Protein AF-A0A1V5V036-F1 (afdb_monomer_lite)

Structure (mmCIF, N/CA/C/O backbone):
data_AF-A0A1V5V036-F1
#
_entry.id   AF-A0A1V5V036-F1
#
loop_
_atom_site.group_PDB
_atom_site.id
_atom_site.type_symbol
_atom_site.label_atom_id
_atom_site.label_alt_id
_atom_site.label_comp_id
_atom_site.label_asym_id
_atom_site.label_entity_id
_atom_site.label_seq_id
_atom_site.pdbx_PDB_ins_code
_atom_site.Cartn_x
_atom_site.Cartn_y
_atom_site.Cartn_z
_atom_site.occupancy
_atom_site.B_iso_or_equiv
_atom_site.auth_seq_id
_atom_site.auth_comp_id
_atom_site.auth_asym_id
_atom_site.auth_atom_id
_atom_site.pdbx_PDB_model_num
ATOM 1 N N . MET A 1 1 ? -25.621 -11.996 131.529 1.00 32.88 1 MET A N 1
ATOM 2 C CA . MET A 1 1 ? -27.077 -12.246 131.371 1.00 32.88 1 MET A CA 1
ATOM 3 C C . MET A 1 1 ? -27.721 -11.030 130.709 1.00 32.88 1 MET A C 1
ATOM 5 O O . MET A 1 1 ? -27.216 -9.948 130.944 1.00 32.88 1 MET A O 1
ATOM 9 N N . SER A 1 2 ? -28.791 -11.231 129.921 1.00 33.38 2 SER A N 1
ATOM 10 C CA . SER A 1 2 ? -29.783 -10.245 129.411 1.00 33.38 2 SER A CA 1
ATOM 11 C C . SER A 1 2 ? -29.292 -8.923 128.774 1.00 33.38 2 SER A C 1
ATOM 13 O O . SER A 1 2 ? -28.743 -8.066 129.445 1.00 33.38 2 SER A O 1
ATOM 15 N N . ARG A 1 3 ? -29.435 -8.778 127.442 1.00 31.42 3 ARG A N 1
ATOM 16 C CA . ARG A 1 3 ? -30.541 -8.089 126.702 1.00 31.42 3 ARG A CA 1
ATOM 17 C C . ARG A 1 3 ? -30.396 -6.549 126.692 1.00 31.42 3 ARG A C 1
ATOM 19 O O . ARG A 1 3 ? -30.437 -5.931 127.738 1.00 31.42 3 ARG A O 1
ATOM 26 N N . MET A 1 4 ? -30.084 -5.923 125.544 1.00 33.28 4 MET A N 1
ATOM 27 C CA . MET A 1 4 ? -31.019 -5.492 124.466 1.00 33.28 4 MET A CA 1
ATOM 28 C C . MET A 1 4 ? -32.055 -4.453 124.944 1.00 33.28 4 MET A C 1
ATOM 30 O O . MET A 1 4 ? -32.749 -4.731 125.910 1.00 33.28 4 MET A O 1
ATOM 34 N N . LYS A 1 5 ? -32.283 -3.297 124.293 1.00 37.09 5 LYS A N 1
ATOM 35 C CA . LYS A 1 5 ? -31.932 -2.780 122.942 1.00 37.09 5 LYS A CA 1
ATOM 36 C C . LYS A 1 5 ? -31.772 -1.245 122.999 1.00 37.09 5 LYS A C 1
ATOM 38 O O . LYS A 1 5 ? -32.428 -0.622 123.823 1.00 37.09 5 LYS A O 1
ATOM 43 N N . ASN A 1 6 ? -31.014 -0.652 122.069 1.00 31.88 6 ASN A N 1
ATOM 44 C CA . ASN A 1 6 ? -30.975 0.802 121.840 1.00 31.88 6 ASN A CA 1
ATOM 45 C C . ASN A 1 6 ? -31.505 1.177 120.444 1.00 31.88 6 ASN A C 1
ATOM 47 O O . ASN A 1 6 ? -31.443 0.379 119.510 1.00 31.88 6 ASN A O 1
ATOM 51 N N . VAL A 1 7 ? -32.017 2.403 120.336 1.00 39.25 7 VAL A N 1
ATOM 52 C CA . VAL A 1 7 ? -32.505 3.061 119.109 1.00 39.25 7 VAL A CA 1
ATOM 53 C C . VAL A 1 7 ? -31.329 3.643 118.318 1.00 39.25 7 VAL A C 1
ATOM 55 O O . VAL A 1 7 ? -30.458 4.233 118.945 1.00 39.25 7 VAL A O 1
ATOM 58 N N . PHE A 1 8 ? -31.333 3.567 116.978 1.00 32.25 8 PHE A N 1
ATOM 59 C CA . PHE A 1 8 ? -30.707 4.579 116.103 1.00 32.25 8 PHE A CA 1
ATOM 60 C C . PHE A 1 8 ? -31.246 4.527 114.655 1.00 32.25 8 PHE A C 1
ATOM 62 O O . PHE A 1 8 ? -31.858 3.546 114.242 1.00 32.25 8 PHE A O 1
ATOM 69 N N . PHE A 1 9 ? -31.046 5.625 113.920 1.00 37.94 9 PHE A N 1
ATOM 70 C CA . PHE A 1 9 ? -31.646 5.976 112.622 1.00 37.94 9 PHE A CA 1
ATOM 71 C C . PHE A 1 9 ? -30.833 5.492 111.394 1.00 37.94 9 PHE A C 1
ATOM 73 O O . PHE A 1 9 ? -29.634 5.753 111.337 1.00 37.94 9 PHE A O 1
ATOM 80 N N . THR A 1 10 ? -31.513 4.904 110.393 1.00 33.66 10 THR A N 1
ATOM 81 C CA . THR A 1 10 ? -31.145 4.684 108.959 1.00 33.66 10 THR A CA 1
ATOM 82 C C . THR A 1 10 ? -32.427 4.288 108.175 1.00 33.66 10 THR A C 1
ATOM 84 O O . THR A 1 10 ? -33.433 3.982 108.808 1.00 33.66 10 THR A O 1
ATOM 87 N N . GLY A 1 11 ? -32.526 4.270 106.833 1.00 31.44 11 GLY A N 1
ATOM 88 C CA . GLY A 1 11 ? -31.639 4.727 105.746 1.00 31.44 11 GLY A CA 1
ATOM 89 C C . GLY A 1 11 ? -32.167 4.328 104.337 1.00 31.44 11 GLY A C 1
ATOM 90 O O . GLY A 1 11 ? -32.990 3.430 104.229 1.00 31.44 11 GLY A O 1
ATOM 91 N N . CYS A 1 12 ? -31.696 5.009 103.279 1.00 30.50 12 CYS A N 1
ATOM 92 C CA . CYS A 1 12 ? -31.738 4.669 101.832 1.00 30.50 12 CYS A CA 1
ATOM 93 C C . CYS A 1 12 ? -32.965 3.980 101.157 1.00 30.50 12 CYS A C 1
ATOM 95 O O . CYS A 1 12 ? -33.118 2.767 101.173 1.00 30.50 12 CYS A O 1
ATOM 97 N N . THR A 1 13 ? -33.697 4.788 100.373 1.00 38.06 13 THR A N 1
ATOM 98 C CA . THR A 1 13 ? -33.988 4.661 98.913 1.00 38.06 13 THR A CA 1
ATOM 99 C C . THR A 1 13 ? -34.414 3.348 98.207 1.00 38.06 13 THR A C 1
ATOM 101 O O . THR A 1 13 ? -33.680 2.367 98.195 1.00 38.06 13 THR A O 1
ATOM 104 N N . ALA A 1 14 ? -35.404 3.547 97.312 1.00 34.03 14 ALA A N 1
ATOM 105 C CA . ALA A 1 14 ? -35.610 2.949 95.970 1.00 34.03 14 ALA A CA 1
ATOM 106 C C . ALA A 1 14 ? -36.439 1.651 95.822 1.00 34.03 14 ALA A C 1
ATOM 108 O O . ALA A 1 14 ? -36.253 0.690 96.553 1.00 34.03 14 ALA A O 1
ATOM 109 N N . GLY A 1 15 ? -37.307 1.612 94.791 1.00 38.22 15 GLY A N 1
ATOM 110 C CA . GLY A 1 15 ? -37.913 0.360 94.303 1.00 38.22 15 GLY A CA 1
ATOM 111 C C . GLY A 1 15 ? -39.234 0.460 93.510 1.00 38.22 15 GLY A C 1
ATOM 112 O O . GLY A 1 15 ? -40.294 0.716 94.066 1.00 38.22 15 GLY A O 1
ATOM 113 N N . GLU A 1 16 ? -39.165 0.182 92.204 1.00 41.06 16 GLU A N 1
ATOM 114 C CA . GLU A 1 16 ? -40.091 -0.703 91.451 1.00 41.06 16 GLU A CA 1
ATOM 115 C C . GLU A 1 16 ? -41.566 -0.322 91.161 1.00 41.06 16 GLU A C 1
ATOM 117 O O . GLU A 1 16 ? -42.093 -0.767 90.144 1.00 41.06 16 GLU A O 1
ATOM 122 N N . GLY A 1 17 ? -42.233 0.567 91.902 1.00 40.88 17 GLY A N 1
ATOM 123 C CA . GLY A 1 17 ? -43.689 0.779 91.728 1.00 40.88 17 GLY A CA 1
ATOM 124 C C . GLY A 1 17 ? -44.190 1.513 90.461 1.00 40.88 17 GLY A C 1
ATOM 125 O O . GLY A 1 17 ? -45.394 1.540 90.220 1.00 40.88 17 GLY A O 1
ATOM 126 N N . ARG A 1 18 ? -43.327 2.177 89.669 1.00 43.06 18 ARG A N 1
ATOM 127 C CA . ARG A 1 18 ? -43.764 3.160 88.635 1.00 43.06 18 ARG A CA 1
ATOM 128 C C . ARG A 1 18 ? -43.140 3.033 87.235 1.00 43.06 18 ARG A C 1
ATOM 130 O O . ARG A 1 18 ? -43.391 3.888 86.392 1.00 43.06 18 ARG A O 1
ATOM 137 N N . ARG A 1 19 ? -42.345 1.994 86.948 1.00 44.44 19 ARG A N 1
ATOM 138 C CA . ARG A 1 19 ? -41.638 1.863 85.648 1.00 44.44 19 ARG A CA 1
ATOM 139 C C . ARG A 1 19 ? -42.351 1.016 84.583 1.00 44.44 19 ARG A C 1
ATOM 141 O O . ARG A 1 19 ? -42.008 1.136 83.414 1.00 44.44 19 ARG A O 1
ATOM 148 N N . LEU A 1 20 ? -43.359 0.219 84.948 1.00 46.84 20 LEU A N 1
ATOM 149 C CA . LEU A 1 20 ? -44.034 -0.698 84.012 1.00 46.84 20 LEU A CA 1
ATOM 150 C C . LEU A 1 20 ? -45.101 -0.027 83.123 1.00 46.84 20 LEU A C 1
ATOM 152 O O . LEU A 1 20 ? -45.237 -0.394 81.960 1.00 46.84 20 LEU A O 1
ATOM 156 N N . ALA A 1 21 ? -45.813 0.992 83.615 1.00 45.03 21 ALA A N 1
ATOM 157 C CA . ALA A 1 21 ? -46.885 1.647 82.850 1.00 45.03 21 ALA A CA 1
ATOM 158 C C . ALA A 1 21 ? -46.374 2.556 81.710 1.00 45.03 21 ALA A C 1
ATOM 160 O O . ALA A 1 21 ? -47.018 2.670 80.670 1.00 45.03 21 ALA A O 1
ATOM 161 N N . ALA A 1 22 ? -45.201 3.178 81.875 1.00 45.69 22 ALA A N 1
ATOM 162 C CA . ALA A 1 22 ? -44.617 4.067 80.864 1.00 45.69 22 ALA A CA 1
ATOM 163 C C . ALA A 1 22 ? -43.995 3.312 79.671 1.00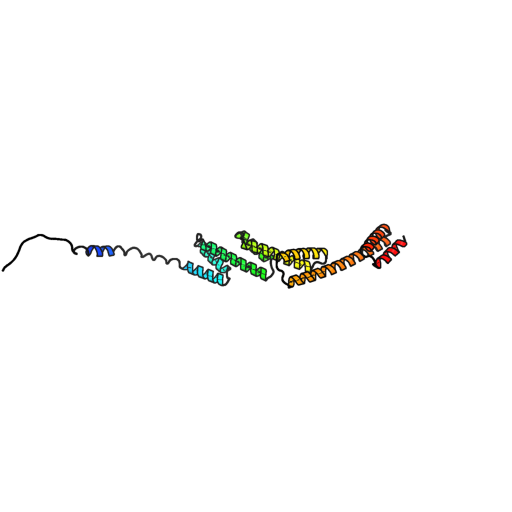 45.69 22 ALA A C 1
ATOM 165 O O . ALA A 1 22 ? -43.867 3.873 78.586 1.00 45.69 22 ALA A O 1
ATOM 166 N N . LEU A 1 23 ? -43.625 2.040 79.859 1.00 46.66 23 LEU A N 1
ATOM 167 C CA . LEU A 1 23 ? -42.940 1.228 78.846 1.00 46.66 23 LEU A CA 1
ATOM 168 C C . LEU A 1 23 ? -43.910 0.580 77.840 1.00 46.66 23 LEU A C 1
ATOM 170 O O . LEU A 1 23 ? -43.524 0.316 76.706 1.00 46.66 23 LEU A O 1
ATOM 174 N N . LEU A 1 24 ? -45.179 0.386 78.218 1.00 45.16 24 LEU A N 1
ATOM 175 C CA . LEU A 1 24 ? -46.223 -0.171 77.344 1.00 45.16 24 LEU A CA 1
ATOM 176 C C . LEU A 1 24 ? -46.866 0.867 76.407 1.00 45.16 24 LEU A C 1
ATOM 178 O O . LEU A 1 24 ? -47.234 0.530 75.284 1.00 45.16 24 LEU A O 1
ATOM 182 N N . LEU A 1 25 ? -46.961 2.134 76.823 1.00 46.28 25 LEU A N 1
ATOM 183 C CA . LEU A 1 25 ? -47.543 3.211 76.004 1.00 46.28 25 LEU A CA 1
ATOM 184 C C . LEU A 1 25 ? -46.587 3.762 74.930 1.00 46.28 25 LEU A C 1
ATOM 186 O O . LEU A 1 25 ? -47.044 4.290 73.919 1.00 46.28 25 LEU A O 1
ATOM 190 N N . LEU A 1 26 ? -45.273 3.588 75.102 1.00 44.97 26 LEU A N 1
ATOM 191 C CA . LEU A 1 26 ? -44.259 3.994 74.118 1.00 44.97 26 LEU A CA 1
ATOM 192 C C . LEU A 1 26 ? -44.111 3.016 72.936 1.00 44.97 26 LEU A C 1
ATOM 194 O O . LEU A 1 26 ? -43.553 3.392 71.909 1.00 44.97 26 LEU A O 1
ATOM 198 N N . PHE A 1 27 ? -44.651 1.795 73.033 1.00 46.16 27 PHE A N 1
ATOM 199 C CA . PHE A 1 27 ? -44.593 0.807 71.946 1.00 46.16 27 PHE A CA 1
ATOM 200 C C . PHE A 1 27 ? -45.646 1.016 70.844 1.00 46.16 27 PHE A C 1
ATOM 202 O O . PHE A 1 27 ? -45.441 0.571 69.717 1.00 46.16 27 PHE A O 1
ATOM 209 N N . PHE A 1 28 ? -46.749 1.720 71.123 1.00 44.47 28 PHE A N 1
ATOM 210 C CA . PHE A 1 28 ? -47.839 1.898 70.152 1.00 44.47 28 PHE A CA 1
ATOM 211 C C . PHE A 1 28 ? -47.621 3.027 69.130 1.00 44.47 28 PHE A C 1
ATOM 213 O O . PHE A 1 28 ? -48.334 3.081 68.130 1.00 44.47 28 PHE A O 1
ATOM 220 N N . PHE A 1 29 ? -46.622 3.897 69.322 1.00 43.00 29 PHE A N 1
ATOM 221 C CA . PHE A 1 29 ? -46.350 5.031 68.422 1.00 43.00 29 PHE A CA 1
ATOM 222 C C . PHE A 1 29 ? -45.262 4.785 67.358 1.00 43.00 29 PHE A C 1
ATOM 224 O O . PHE A 1 29 ? -44.959 5.687 66.582 1.00 43.00 29 PHE A O 1
ATOM 231 N N . LEU A 1 30 ? -44.713 3.567 67.264 1.00 44.06 30 LEU A N 1
ATOM 232 C CA . LEU A 1 30 ? -43.726 3.185 66.235 1.00 44.06 30 LEU A CA 1
ATOM 233 C C . LEU A 1 30 ? -44.296 2.288 65.117 1.00 44.06 30 LEU A C 1
ATOM 235 O O . LEU A 1 30 ? -43.553 1.864 64.237 1.00 44.06 30 LEU A O 1
ATOM 239 N N . VAL A 1 31 ? -45.609 2.020 65.110 1.00 49.59 31 VAL A N 1
ATOM 240 C CA . VAL A 1 31 ? -46.262 1.067 64.179 1.00 49.59 31 VAL A CA 1
ATOM 241 C C . VAL A 1 31 ? -47.131 1.771 63.116 1.00 49.59 31 VAL A C 1
ATOM 243 O O . VAL A 1 31 ? -47.975 1.152 62.483 1.00 49.59 31 VAL A O 1
ATOM 246 N N . SER A 1 32 ? -46.935 3.073 62.868 1.00 44.19 32 SER A N 1
ATOM 247 C CA . SER A 1 32 ? -47.725 3.807 61.860 1.00 44.19 32 SER A CA 1
ATOM 248 C C . SER A 1 32 ? -46.894 4.761 60.997 1.00 44.19 32 SER A C 1
ATOM 250 O O . SER A 1 32 ? -47.146 5.962 60.955 1.00 44.19 32 SER A O 1
ATOM 252 N N . CYS A 1 33 ? -45.875 4.224 60.309 1.00 55.00 33 CYS A N 1
ATOM 253 C CA . CYS A 1 33 ? -45.236 4.911 59.177 1.00 55.00 33 CYS A CA 1
ATOM 254 C C . CYS A 1 33 ? -44.381 3.985 58.275 1.00 55.00 33 CYS A C 1
ATOM 256 O O . CYS A 1 33 ? -43.185 4.214 58.132 1.00 55.00 33 CYS A O 1
ATOM 258 N N . SER A 1 34 ? -44.952 2.935 57.654 1.00 46.19 34 SER A N 1
ATOM 259 C CA . SER A 1 34 ? -44.282 2.245 56.519 1.00 46.1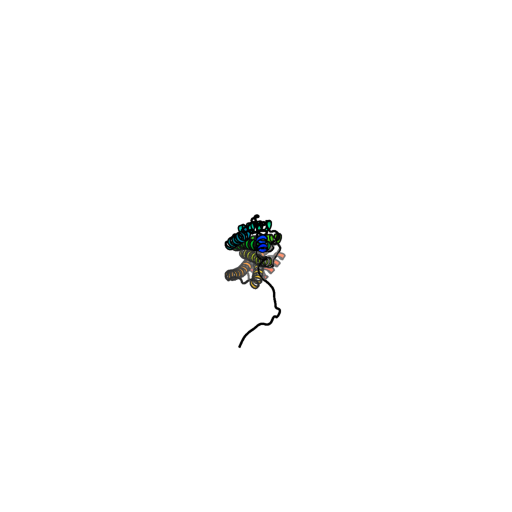9 34 SER A CA 1
ATOM 260 C C . SER A 1 34 ? -45.187 1.354 55.637 1.00 46.19 34 SER A C 1
ATOM 262 O O . SER A 1 34 ? -44.736 0.317 55.153 1.00 46.19 34 SER A O 1
ATOM 264 N N . ASP A 1 35 ? -46.435 1.740 55.351 1.00 44.69 35 ASP A N 1
ATOM 265 C CA . ASP A 1 35 ? -47.263 0.984 54.377 1.00 44.69 35 ASP A CA 1
ATOM 266 C C . ASP A 1 35 ? -47.070 1.442 52.916 1.00 44.69 35 ASP A C 1
ATOM 268 O O . ASP A 1 35 ? -47.556 0.838 51.957 1.00 44.69 35 ASP A O 1
ATOM 272 N N . ARG A 1 36 ? -46.244 2.477 52.707 1.00 45.81 36 ARG A N 1
ATOM 273 C CA . ARG A 1 36 ? -45.568 2.652 51.422 1.00 45.81 36 ARG A CA 1
ATOM 274 C C . ARG A 1 36 ? -44.465 1.610 51.347 1.00 45.81 36 ARG A C 1
ATOM 276 O O . ARG A 1 36 ? -43.365 1.844 51.842 1.00 45.81 36 ARG A O 1
ATOM 283 N N . LYS A 1 37 ? -44.755 0.489 50.678 1.00 43.91 37 LYS A N 1
ATOM 284 C CA . LYS A 1 37 ? -43.720 -0.369 50.091 1.00 43.91 37 LYS A CA 1
ATOM 285 C C . LYS A 1 37 ? -42.773 0.541 49.316 1.00 43.91 37 LYS A C 1
ATOM 287 O O . LYS A 1 37 ? -43.137 1.030 48.246 1.00 43.91 37 LYS A O 1
ATOM 292 N N . VAL A 1 38 ? -41.590 0.795 49.873 1.00 51.84 38 VAL A N 1
ATOM 293 C CA . VAL A 1 38 ? -40.504 1.438 49.135 1.00 51.84 38 VAL A CA 1
ATOM 294 C C . VAL A 1 38 ? -40.315 0.576 47.887 1.00 51.84 38 VAL A C 1
ATOM 296 O O . VAL A 1 38 ? -40.123 -0.637 48.043 1.00 51.84 38 VAL A O 1
ATOM 299 N N . PRO A 1 39 ? -40.468 1.125 46.665 1.00 58.62 39 PRO A N 1
ATOM 300 C CA . PRO A 1 39 ? -40.265 0.328 45.466 1.00 58.62 39 PRO A CA 1
ATOM 301 C C . PRO A 1 39 ? -38.861 -0.275 45.561 1.00 58.62 39 PRO A C 1
ATOM 303 O O . PRO A 1 39 ? -37.941 0.437 45.978 1.00 58.62 39 PRO A O 1
ATOM 306 N N . PRO A 1 40 ? -38.684 -1.577 45.264 1.00 48.78 40 PRO A N 1
ATOM 307 C CA . PRO A 1 40 ? -37.380 -2.208 45.403 1.00 48.78 40 PRO A CA 1
ATOM 308 C C . PRO A 1 40 ? -36.350 -1.366 44.639 1.00 48.78 40 PRO A C 1
ATOM 310 O O . PRO A 1 40 ? 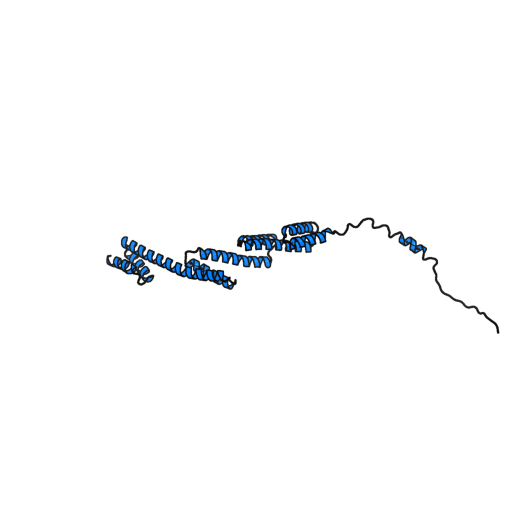-36.649 -0.973 43.505 1.00 48.78 40 PRO A O 1
ATOM 313 N N . PRO A 1 41 ? -35.175 -1.062 45.233 1.00 52.69 41 PRO A N 1
ATOM 314 C CA . PRO A 1 41 ? -34.159 -0.258 44.559 1.00 52.69 41 PRO A CA 1
ATOM 315 C C . PRO A 1 41 ? -33.895 -0.879 43.181 1.00 52.69 41 PRO A C 1
ATOM 317 O O . PRO A 1 41 ? -33.839 -2.112 43.101 1.00 52.69 41 PRO A O 1
ATOM 320 N N . PRO A 1 42 ? -33.840 -0.076 42.102 1.00 56.09 42 PRO A N 1
ATOM 321 C CA . PRO A 1 42 ? -34.105 -0.541 40.741 1.00 56.09 42 PRO A CA 1
ATOM 322 C C . PRO A 1 42 ? -33.137 -1.645 40.288 1.00 56.09 42 PRO A C 1
ATOM 324 O O . PRO A 1 42 ? -32.069 -1.388 39.736 1.00 56.09 42 PRO A O 1
ATOM 327 N N . ARG A 1 43 ? -33.554 -2.906 40.478 1.00 49.50 43 ARG A N 1
ATOM 328 C CA . ARG A 1 43 ? -32.759 -4.116 40.183 1.00 49.50 43 ARG A CA 1
ATOM 329 C C . ARG A 1 43 ? -32.384 -4.256 38.705 1.00 49.50 43 ARG A C 1
ATOM 331 O O . ARG A 1 43 ? -31.406 -4.920 38.388 1.00 49.50 43 ARG A O 1
ATOM 338 N N . ALA A 1 44 ? -33.106 -3.561 37.828 1.00 58.56 44 ALA A N 1
ATOM 339 C CA . ALA A 1 44 ? -32.845 -3.523 36.395 1.00 58.56 44 ALA A CA 1
ATOM 340 C C . ALA A 1 44 ? -31.438 -3.004 36.033 1.00 58.56 44 ALA A C 1
ATOM 342 O O . ALA A 1 44 ? -30.927 -3.366 34.980 1.00 58.56 44 ALA A O 1
ATOM 343 N N . GLN A 1 45 ? -30.798 -2.176 36.870 1.00 65.19 45 GLN A N 1
ATOM 344 C CA . GLN A 1 45 ? -29.471 -1.617 36.573 1.00 65.19 45 GLN A CA 1
ATOM 345 C C . GLN A 1 45 ? -28.340 -2.661 36.582 1.00 65.19 45 GLN A C 1
ATOM 347 O O . GLN A 1 45 ? -27.687 -2.809 35.547 1.00 65.19 45 GLN A O 1
ATOM 352 N N . PRO A 1 46 ? -28.087 -3.414 37.676 1.00 72.31 46 PRO A N 1
ATOM 353 C CA . PRO A 1 46 ? -27.064 -4.461 37.661 1.00 72.31 46 PRO A CA 1
ATOM 354 C C . PRO A 1 46 ? -27.362 -5.558 36.627 1.00 72.31 46 PRO A C 1
ATOM 356 O O . PRO A 1 46 ? -26.435 -6.053 35.993 1.00 72.31 46 PRO A O 1
ATOM 359 N N . GLU A 1 47 ? -28.636 -5.891 36.394 1.00 77.38 47 GLU A N 1
ATOM 360 C CA . GLU A 1 47 ? -29.039 -6.867 35.373 1.00 77.38 47 GLU A CA 1
ATOM 361 C C . GLU A 1 47 ? -28.724 -6.382 33.942 1.00 77.38 47 GLU A C 1
ATOM 363 O O . GLU A 1 47 ? -28.102 -7.124 33.180 1.00 77.38 47 GLU A O 1
ATOM 368 N N . LEU A 1 48 ? -29.042 -5.128 33.580 1.00 79.12 48 LEU A N 1
ATOM 369 C CA . LEU A 1 48 ? -28.653 -4.572 32.273 1.00 79.12 48 LEU A CA 1
ATOM 370 C C . LEU A 1 48 ? -27.134 -4.433 32.118 1.00 79.12 48 LEU A C 1
ATOM 372 O O . LEU A 1 48 ? -26.621 -4.611 31.014 1.00 79.12 48 LEU A O 1
ATOM 376 N N . LEU A 1 49 ? -26.408 -4.096 33.188 1.00 83.62 49 LEU A N 1
ATOM 377 C CA . LEU A 1 49 ? -24.949 -3.982 33.146 1.00 83.62 49 LEU A CA 1
ATOM 378 C C . LEU A 1 49 ? -24.280 -5.335 32.887 1.00 83.62 49 LEU A C 1
ATOM 380 O O . LEU A 1 49 ? -23.369 -5.412 32.060 1.00 83.62 49 LEU A O 1
ATOM 384 N N . LEU A 1 50 ? -24.771 -6.405 33.520 1.00 86.38 50 LEU A N 1
ATOM 385 C CA . LEU A 1 50 ? -24.357 -7.776 33.216 1.00 86.38 50 LEU A CA 1
ATOM 386 C C . LEU A 1 50 ? -24.689 -8.149 31.765 1.00 86.38 50 LEU A C 1
ATOM 388 O O . LEU A 1 50 ? -23.838 -8.694 31.068 1.00 86.38 50 LEU A O 1
ATOM 392 N N . GLU A 1 51 ? -25.875 -7.790 31.270 1.00 88.06 51 GLU A N 1
ATOM 393 C CA . GLU A 1 51 ? -26.272 -8.059 29.883 1.00 88.06 51 GLU A CA 1
ATOM 394 C C . GLU A 1 51 ? -25.387 -7.316 28.860 1.00 88.06 51 GLU A C 1
ATOM 396 O O . GLU A 1 51 ? -24.998 -7.881 27.838 1.00 88.06 51 GLU A O 1
ATOM 401 N N . ILE A 1 52 ? -25.005 -6.065 29.136 1.00 88.44 52 ILE A N 1
ATOM 402 C CA . ILE A 1 52 ? -24.061 -5.294 28.309 1.00 88.44 52 ILE A CA 1
ATOM 403 C C . ILE A 1 52 ? -22.664 -5.912 28.334 1.00 88.44 52 ILE A C 1
ATOM 405 O O . ILE A 1 52 ? -22.001 -5.955 27.293 1.00 88.44 52 ILE A O 1
ATOM 409 N N . TYR A 1 53 ? -22.219 -6.408 29.491 1.00 87.31 53 TYR A N 1
ATOM 410 C CA . TYR A 1 53 ? -20.950 -7.117 29.607 1.00 87.31 53 TYR A CA 1
ATOM 411 C C . TYR A 1 53 ? -20.967 -8.424 28.802 1.00 87.31 53 TYR A C 1
ATOM 413 O O . TYR A 1 53 ? -20.047 -8.672 28.026 1.00 87.31 53 TYR A O 1
ATOM 421 N N . ASP A 1 54 ? -22.041 -9.211 28.893 1.00 92.00 54 ASP A N 1
ATOM 422 C CA . ASP A 1 54 ? -22.215 -10.449 28.127 1.00 92.00 54 ASP A CA 1
ATOM 423 C C . ASP A 1 54 ? -22.283 -10.208 26.613 1.00 92.00 54 ASP A C 1
ATOM 425 O O . ASP A 1 54 ? -21.656 -10.943 25.847 1.00 92.00 54 ASP A O 1
ATOM 429 N N . LEU A 1 55 ? -22.984 -9.165 26.158 1.00 92.38 55 LEU A N 1
ATOM 430 C CA . LEU A 1 55 ? -23.000 -8.773 24.743 1.00 92.38 55 LEU A CA 1
ATOM 431 C C . LEU A 1 55 ? -21.611 -8.326 24.270 1.00 92.38 55 LEU A C 1
ATOM 433 O O . LEU A 1 55 ? -21.148 -8.764 23.217 1.00 92.38 55 LEU A O 1
ATOM 437 N N . SER A 1 56 ? -20.903 -7.534 25.080 1.00 87.88 56 SER A N 1
ATOM 438 C CA . SER A 1 56 ? -19.534 -7.086 24.788 1.00 87.88 56 SER A CA 1
ATOM 439 C C . SER A 1 56 ? -18.538 -8.251 24.746 1.00 87.88 56 SER A C 1
ATOM 441 O O . SER A 1 56 ? -17.660 -8.282 23.884 1.00 87.88 56 SER A O 1
ATOM 443 N N . ARG A 1 57 ? -18.703 -9.246 25.628 1.00 90.19 57 ARG A N 1
ATOM 444 C CA . ARG A 1 57 ? -17.932 -10.500 25.659 1.00 90.19 57 ARG A CA 1
ATOM 445 C C . ARG A 1 57 ? -18.208 -11.388 24.442 1.00 90.19 57 ARG A C 1
ATOM 447 O O . ARG A 1 57 ? -17.323 -12.122 24.018 1.00 90.19 57 ARG A O 1
ATOM 454 N N . ARG A 1 58 ? -19.413 -11.314 23.870 1.00 92.88 58 ARG A N 1
ATOM 455 C CA . ARG A 1 58 ? -19.802 -11.978 22.609 1.00 92.88 58 ARG A CA 1
ATOM 456 C C . ARG A 1 58 ? -19.475 -11.144 21.360 1.00 92.88 58 ARG A C 1
ATOM 458 O O . ARG A 1 58 ? -19.864 -11.533 20.264 1.00 92.88 58 ARG A O 1
ATOM 465 N N . HIS A 1 59 ? -18.781 -10.013 21.517 1.00 90.06 59 HIS A N 1
ATOM 466 C CA . HIS A 1 59 ? -18.473 -9.032 20.469 1.00 90.06 59 HIS A CA 1
ATOM 467 C C . HIS A 1 59 ? -19.694 -8.378 19.782 1.00 90.06 59 HIS A C 1
ATOM 469 O O . HIS A 1 59 ? -19.535 -7.696 18.768 1.00 90.06 59 HIS A O 1
ATOM 475 N N . ASP A 1 60 ? -20.904 -8.491 20.347 1.00 93.69 60 ASP A N 1
ATOM 476 C CA . ASP A 1 60 ? -22.088 -7.758 19.875 1.00 93.69 60 ASP A CA 1
ATOM 477 C C . ASP A 1 60 ? -22.116 -6.337 20.459 1.00 93.69 60 ASP A C 1
ATOM 479 O O . ASP A 1 60 ? -22.976 -5.937 21.252 1.00 93.69 60 ASP A O 1
ATOM 483 N N . TYR A 1 61 ? -21.123 -5.546 20.052 1.00 93.75 61 TYR A N 1
ATOM 484 C CA . TYR A 1 61 ? -20.981 -4.159 20.486 1.00 93.75 61 TYR A CA 1
ATOM 485 C C . TYR A 1 61 ? -22.129 -3.267 19.993 1.00 93.75 61 TYR A C 1
ATOM 487 O O . TYR A 1 61 ? -22.387 -2.222 20.586 1.00 93.75 61 TYR A O 1
ATOM 495 N N . LYS A 1 62 ? -22.870 -3.676 18.951 1.00 93.44 62 LYS A N 1
ATOM 496 C CA . LYS A 1 62 ? -24.029 -2.930 18.441 1.00 93.44 62 LYS A CA 1
ATOM 497 C C . LYS A 1 62 ? -25.236 -3.072 19.374 1.00 93.44 62 LYS A C 1
ATOM 499 O O . LYS A 1 62 ? -25.858 -2.061 19.712 1.00 93.44 62 LYS A O 1
ATOM 504 N N . ALA A 1 63 ? -25.552 -4.287 19.826 1.00 93.25 63 ALA A N 1
ATOM 505 C CA . ALA A 1 63 ? -26.598 -4.500 20.825 1.00 93.25 63 ALA A CA 1
ATOM 506 C C . ALA A 1 63 ? -26.203 -3.915 22.191 1.00 93.25 63 ALA A C 1
ATOM 508 O O . ALA A 1 63 ? -27.027 -3.252 22.830 1.00 93.25 63 ALA A O 1
ATOM 509 N N . ALA A 1 64 ? -24.939 -4.084 22.603 1.00 93.56 64 ALA A N 1
ATOM 510 C CA . ALA A 1 64 ? -24.407 -3.485 23.826 1.00 93.56 64 ALA A CA 1
ATOM 511 C C . ALA A 1 64 ? -24.562 -1.952 23.816 1.00 93.56 64 ALA A C 1
ATOM 513 O O . ALA A 1 64 ? -25.123 -1.385 24.755 1.00 93.56 64 ALA A O 1
ATOM 514 N N . LEU A 1 65 ? -24.166 -1.283 22.724 1.00 94.19 65 LEU A N 1
ATOM 515 C CA . LEU A 1 65 ? -24.260 0.174 22.590 1.00 94.19 65 LEU A CA 1
ATOM 516 C C . LEU A 1 65 ? -25.704 0.675 22.717 1.00 94.19 65 LEU A C 1
ATOM 518 O O . LEU A 1 65 ? -25.960 1.635 23.441 1.00 94.19 65 LEU A O 1
ATOM 522 N N . SER A 1 66 ? -26.662 -0.010 22.081 1.00 93.25 66 SER A N 1
ATOM 523 C CA . SER A 1 66 ? -28.083 0.348 22.180 1.00 93.25 66 SER A CA 1
ATOM 524 C C . SER A 1 66 ? -28.610 0.277 23.620 1.00 93.25 66 SER A C 1
ATOM 526 O O . SER A 1 66 ? -29.421 1.112 24.023 1.00 93.25 66 SER A O 1
ATOM 528 N N . LYS A 1 67 ? -28.147 -0.692 24.422 1.00 91.25 67 LYS A N 1
ATOM 529 C CA . LYS A 1 67 ? -28.534 -0.813 25.837 1.00 91.25 67 LYS A CA 1
ATOM 530 C C . LYS A 1 67 ? -27.869 0.246 26.715 1.00 91.25 67 LYS A C 1
ATOM 532 O O . LYS A 1 67 ? -28.565 0.853 27.527 1.00 91.25 67 LYS A O 1
ATOM 537 N N . VAL A 1 68 ? -26.580 0.538 26.511 1.00 91.94 68 VAL A N 1
ATOM 538 C CA . VAL A 1 68 ? -25.894 1.635 27.221 1.00 91.94 68 VAL A CA 1
ATOM 539 C C . VAL A 1 68 ? -26.592 2.970 26.949 1.00 91.94 68 VAL A C 1
ATOM 541 O O . VAL A 1 68 ? -26.905 3.701 27.885 1.00 91.94 68 VAL A O 1
ATOM 544 N N . GLN A 1 69 ? -26.925 3.258 25.688 1.00 91.06 69 GLN A N 1
ATOM 545 C CA . GLN A 1 69 ? -27.634 4.481 25.296 1.00 91.06 69 GLN A CA 1
ATOM 546 C C . GLN A 1 69 ? -29.002 4.613 25.969 1.00 91.06 69 GLN A C 1
ATOM 548 O O . GLN A 1 69 ? -29.333 5.685 26.471 1.00 91.06 69 GLN A O 1
ATOM 553 N N . LYS A 1 70 ? -29.773 3.522 26.054 1.00 89.88 70 LYS A N 1
ATOM 554 C CA . LYS A 1 70 ? -31.048 3.507 26.788 1.00 89.88 70 LYS A CA 1
ATOM 555 C C . LYS A 1 70 ? -30.858 3.819 28.273 1.00 89.88 70 LYS A C 1
ATOM 557 O O . LYS A 1 70 ? -31.619 4.616 28.809 1.00 89.88 70 LYS A O 1
ATOM 562 N N . MET A 1 71 ? -29.836 3.263 28.926 1.00 86.50 71 MET A N 1
ATOM 563 C CA . MET A 1 71 ? -29.555 3.599 30.327 1.00 86.50 71 MET A CA 1
ATOM 564 C C . MET A 1 71 ? -29.076 5.040 30.506 1.00 86.50 71 MET A C 1
ATOM 566 O O . MET A 1 71 ? -29.500 5.685 31.454 1.00 86.50 71 MET A O 1
ATOM 570 N N . ARG A 1 72 ? -28.284 5.595 29.579 1.00 88.38 72 ARG A N 1
ATOM 571 C CA . ARG A 1 72 ? -27.884 7.014 29.621 1.00 88.38 72 ARG A CA 1
ATOM 572 C C . ARG A 1 72 ? -29.053 7.993 29.488 1.00 88.38 72 ARG A C 1
ATOM 574 O O . ARG A 1 72 ? -28.947 9.109 29.980 1.00 88.38 72 ARG A O 1
ATOM 581 N N . VAL A 1 73 ? -30.158 7.602 28.849 1.00 88.12 73 VAL A N 1
ATOM 582 C CA . VAL A 1 73 ? -31.396 8.406 28.835 1.00 88.12 73 VAL A CA 1
ATOM 583 C C . VAL A 1 73 ? -32.089 8.388 30.203 1.00 88.12 73 VAL A C 1
ATOM 585 O O . VAL A 1 73 ? -32.671 9.392 30.601 1.00 88.12 73 VAL A O 1
ATOM 588 N N . LEU A 1 74 ? -32.010 7.270 30.933 1.00 85.75 74 LEU A N 1
ATOM 589 C CA . LEU A 1 74 ? -32.571 7.132 32.283 1.00 85.75 74 LEU A CA 1
ATOM 590 C C . LEU A 1 74 ? -31.681 7.786 33.357 1.00 85.75 74 LEU A C 1
ATOM 592 O O . LEU A 1 74 ? -32.196 8.348 34.318 1.00 85.75 74 LEU A O 1
ATOM 596 N N . GLU A 1 75 ? -30.359 7.738 33.179 1.00 84.88 75 GLU A N 1
ATOM 597 C CA . GLU A 1 75 ? -29.352 8.280 34.097 1.00 84.88 75 GLU A CA 1
ATOM 598 C C . GLU A 1 75 ? -28.321 9.166 33.365 1.00 84.88 75 GLU A C 1
ATOM 600 O O . GLU A 1 75 ? -27.161 8.777 33.186 1.00 84.88 75 GLU A O 1
ATOM 605 N N . PRO A 1 76 ? -28.702 10.381 32.932 1.00 82.69 76 PRO A N 1
ATOM 606 C CA . PRO A 1 76 ? -27.835 11.238 32.117 1.00 82.69 76 PRO A CA 1
ATOM 607 C C . PRO A 1 76 ? -26.591 11.754 32.856 1.00 82.69 76 PRO A C 1
ATOM 609 O O . PRO A 1 76 ? -25.595 12.084 32.214 1.00 82.69 76 PRO A O 1
ATOM 612 N N . THR A 1 77 ? -26.633 11.811 34.190 1.00 85.31 77 THR A N 1
ATOM 613 C CA . THR A 1 77 ? -25.537 12.270 35.061 1.00 85.31 77 THR A CA 1
ATOM 614 C C . THR A 1 77 ? -24.565 11.161 35.473 1.00 85.31 77 THR A C 1
ATOM 616 O O . THR A 1 77 ? -23.559 11.450 36.119 1.00 85.31 77 THR A O 1
ATOM 619 N N . ASN A 1 78 ? -24.833 9.899 35.118 1.00 84.88 78 ASN A N 1
ATOM 620 C CA . ASN A 1 78 ? -23.991 8.771 35.505 1.00 84.88 78 ASN A CA 1
ATOM 621 C C . ASN A 1 78 ? -22.725 8.711 34.624 1.00 84.88 78 ASN A C 1
ATOM 623 O O . ASN A 1 78 ? -22.771 8.321 33.454 1.00 84.88 78 ASN A O 1
ATOM 627 N N . THR A 1 79 ? -21.584 9.109 35.196 1.00 87.25 79 THR A N 1
ATOM 628 C CA . THR A 1 79 ? -20.281 9.166 34.510 1.00 87.25 79 THR A CA 1
ATOM 629 C C . THR A 1 79 ? -19.805 7.794 34.042 1.00 87.25 79 THR A C 1
ATOM 631 O O . THR A 1 79 ? -19.336 7.669 32.912 1.00 87.25 79 THR A O 1
ATOM 634 N N . PHE A 1 80 ? -20.016 6.748 34.844 1.00 88.56 80 PHE A N 1
ATOM 635 C CA . PHE A 1 80 ? -19.662 5.374 34.489 1.00 88.56 80 PHE A CA 1
ATOM 636 C C . PHE A 1 80 ? -20.400 4.898 33.227 1.00 88.56 80 PHE A C 1
ATOM 638 O O . PHE A 1 80 ? -19.809 4.233 32.378 1.00 88.56 80 PHE A O 1
ATOM 645 N N . LEU A 1 81 ? -21.665 5.293 33.033 1.00 87.81 81 LEU A N 1
ATOM 646 C CA . LEU A 1 81 ? -22.391 4.976 31.797 1.00 87.81 81 LEU A CA 1
ATOM 647 C C . LEU A 1 81 ? -21.864 5.739 30.575 1.00 87.81 81 LEU A C 1
ATOM 649 O O . LEU A 1 81 ? -21.933 5.217 29.463 1.00 87.81 81 LEU A O 1
ATOM 653 N N . ALA A 1 82 ? -21.332 6.950 30.757 1.00 87.50 82 ALA A N 1
ATOM 654 C CA . ALA A 1 82 ? -20.685 7.697 29.680 1.00 87.50 82 ALA A CA 1
ATOM 655 C C . ALA A 1 82 ? -19.345 7.055 29.269 1.00 87.50 82 ALA A C 1
ATOM 657 O O . ALA A 1 82 ? -19.092 6.885 28.076 1.00 87.50 82 ALA A O 1
ATOM 658 N N . GLU A 1 83 ? -18.531 6.629 30.239 1.00 89.38 83 GLU A N 1
ATOM 659 C CA . GLU A 1 83 ? -17.283 5.887 30.002 1.00 89.38 83 GLU A CA 1
ATOM 660 C C . GLU A 1 83 ? -17.543 4.525 29.344 1.00 89.38 83 GLU A C 1
ATOM 662 O O . GLU A 1 83 ? -16.903 4.174 28.350 1.00 89.38 83 GLU A O 1
ATOM 667 N N . LEU A 1 84 ? -18.533 3.775 29.841 1.00 91.06 84 LEU A N 1
ATOM 668 C CA . LEU A 1 84 ? -18.959 2.504 29.260 1.00 91.06 84 LEU A CA 1
ATOM 669 C C . LEU A 1 84 ? -19.433 2.678 27.809 1.00 91.06 84 LEU A C 1
ATOM 671 O O . LEU A 1 84 ? -19.104 1.850 26.960 1.00 91.06 84 LEU A O 1
ATOM 675 N N . GLU A 1 85 ? -20.145 3.765 27.492 1.00 91.94 85 GLU A N 1
ATOM 676 C CA . GLU A 1 85 ? -20.531 4.061 26.109 1.00 91.94 85 GLU A CA 1
ATOM 677 C C . GLU A 1 85 ? -19.309 4.318 25.223 1.00 91.94 85 GLU A C 1
ATOM 679 O O . GLU A 1 85 ? -19.230 3.769 24.123 1.00 91.94 85 GLU A O 1
ATOM 684 N N . GLY A 1 86 ? -18.343 5.108 25.703 1.00 91.25 86 GLY A N 1
ATOM 685 C CA . GLY A 1 86 ? -17.081 5.359 25.003 1.00 91.25 86 GLY A CA 1
ATOM 686 C C . GLY A 1 86 ? -16.329 4.064 24.691 1.00 91.25 86 GLY A C 1
ATOM 687 O O . GLY A 1 86 ? -15.972 3.820 23.538 1.00 91.25 86 GLY A O 1
ATOM 688 N N . ASN A 1 87 ? -16.184 3.186 25.685 1.00 91.25 87 ASN A N 1
ATOM 689 C CA . ASN A 1 87 ? -15.520 1.891 25.535 1.00 91.25 87 ASN A CA 1
ATOM 690 C C . ASN A 1 87 ? -16.240 0.972 24.532 1.00 91.25 87 ASN A C 1
ATOM 692 O O . ASN A 1 87 ? -15.604 0.384 23.658 1.00 91.25 87 ASN A O 1
ATOM 696 N N . VAL A 1 88 ? -17.572 0.865 24.603 1.00 93.38 88 VAL A N 1
ATOM 697 C CA . VAL A 1 88 ? -18.349 0.030 23.668 1.00 93.38 88 VAL A CA 1
ATOM 698 C C . VAL A 1 88 ? -18.313 0.599 22.241 1.00 93.38 88 VAL A C 1
ATOM 700 O O . VAL A 1 88 ? -18.178 -0.170 21.287 1.00 93.38 88 VAL A O 1
ATOM 703 N N . ARG A 1 89 ? -18.361 1.930 22.070 1.00 94.44 89 ARG A N 1
ATOM 704 C CA . ARG A 1 89 ? -18.186 2.594 20.763 1.00 94.44 89 ARG A CA 1
ATOM 705 C C . ARG A 1 89 ? -16.794 2.348 20.179 1.00 94.44 89 ARG A C 1
ATOM 707 O O . ARG A 1 89 ? -16.691 2.048 18.991 1.00 94.44 89 ARG A O 1
ATOM 714 N N . PHE A 1 90 ? -15.742 2.453 20.989 1.00 93.75 90 PHE A N 1
ATOM 715 C CA . PHE A 1 90 ? -14.372 2.208 20.541 1.00 93.75 90 PHE A CA 1
ATOM 716 C C . PHE A 1 90 ? -14.170 0.744 20.126 1.00 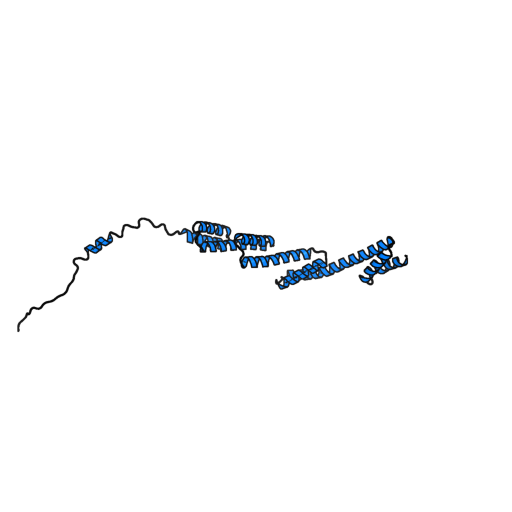93.75 90 PHE A C 1
ATOM 718 O O . PHE A 1 90 ? -13.640 0.484 19.050 1.00 93.75 90 PHE A O 1
ATOM 725 N N . ASN A 1 91 ? -14.701 -0.212 20.893 1.00 93.69 91 ASN A N 1
ATOM 726 C CA . ASN A 1 91 ? -14.672 -1.631 20.524 1.00 93.69 91 ASN A CA 1
ATOM 727 C C . ASN A 1 91 ? -15.434 -1.919 19.215 1.00 93.69 91 ASN A C 1
ATOM 729 O O . ASN A 1 91 ? -14.961 -2.694 18.381 1.00 93.69 91 ASN A O 1
ATOM 733 N N . LEU A 1 92 ? -16.584 -1.267 18.992 1.00 94.50 92 LEU A N 1
ATOM 734 C CA . LEU A 1 92 ? -17.323 -1.358 17.727 1.00 94.50 92 LEU A CA 1
ATOM 735 C C . LEU A 1 92 ? -16.489 -0.834 16.543 1.00 94.50 92 LEU A C 1
ATOM 737 O O . LEU A 1 92 ? -16.424 -1.504 15.511 1.00 94.50 92 LEU A O 1
ATOM 741 N N . LEU A 1 93 ? -15.810 0.311 16.706 1.00 95.31 93 LEU A N 1
ATOM 742 C CA . LEU A 1 93 ? -14.857 0.829 15.716 1.00 95.31 93 LEU A CA 1
ATOM 743 C C . LEU A 1 93 ? -13.734 -0.183 15.454 1.00 95.31 93 LEU A C 1
ATOM 745 O O . LEU A 1 93 ? -13.420 -0.449 14.298 1.00 95.31 93 LEU A O 1
ATOM 749 N N . THR A 1 94 ? -13.139 -0.765 16.498 1.00 93.44 94 THR A N 1
ATOM 750 C CA . THR A 1 94 ? -12.053 -1.747 16.362 1.00 93.44 94 THR A CA 1
ATOM 751 C C . THR A 1 94 ? -12.483 -2.961 15.537 1.00 93.44 94 THR A C 1
ATOM 753 O O . THR A 1 94 ? -11.730 -3.397 14.667 1.00 93.44 94 THR A O 1
ATOM 756 N N . VAL A 1 95 ? -13.701 -3.481 15.734 1.00 93.75 95 VAL A N 1
ATOM 757 C CA . VAL A 1 95 ? -14.248 -4.570 14.902 1.00 93.75 95 VAL A CA 1
ATOM 758 C C . VAL A 1 95 ? -14.463 -4.123 13.453 1.00 93.75 95 VAL A C 1
ATOM 760 O O . VAL A 1 95 ? -14.100 -4.853 12.528 1.00 93.75 95 VAL A O 1
ATOM 763 N N . GLU A 1 96 ? -15.014 -2.926 13.230 1.00 93.88 96 GLU A N 1
ATOM 764 C CA . GLU A 1 96 ? -15.228 -2.383 11.884 1.00 93.88 96 GLU A CA 1
ATOM 765 C C . GLU A 1 96 ? -13.901 -2.207 11.122 1.00 93.88 96 GLU A C 1
ATOM 767 O O . GLU A 1 96 ? -13.783 -2.679 9.988 1.00 93.88 96 GLU A O 1
ATOM 772 N N . VAL A 1 97 ? -12.892 -1.614 11.766 1.00 95.12 97 VAL A N 1
ATOM 773 C CA . VAL A 1 97 ? -11.534 -1.404 11.236 1.00 95.12 97 VAL A CA 1
ATOM 774 C C . VAL A 1 97 ? -10.827 -2.733 10.966 1.00 95.12 97 VAL A C 1
ATOM 776 O O . VAL A 1 97 ? -10.314 -2.928 9.866 1.00 95.12 97 VAL A O 1
ATOM 779 N N . ASN A 1 98 ? -10.848 -3.681 11.910 1.00 93.06 98 ASN A N 1
ATOM 780 C CA . ASN A 1 98 ? -10.208 -4.990 11.732 1.00 93.06 98 ASN A CA 1
ATOM 781 C C . ASN A 1 98 ? -10.815 -5.781 10.567 1.00 93.06 98 ASN A C 1
ATOM 783 O O . ASN A 1 98 ? -10.083 -6.414 9.809 1.00 93.06 98 ASN A O 1
ATOM 787 N N . ARG A 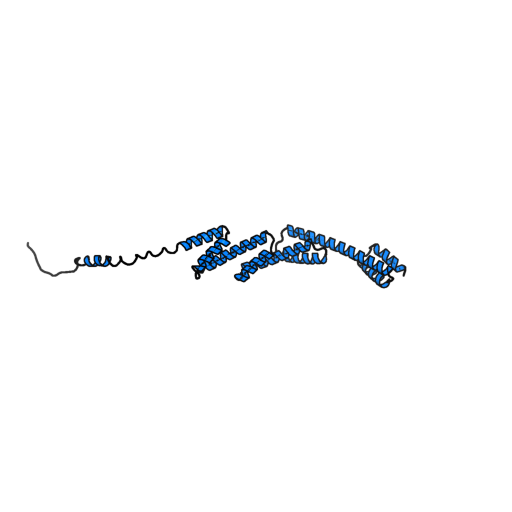1 99 ? -12.136 -5.703 10.366 1.00 94.50 99 ARG A N 1
ATOM 788 C CA . ARG A 1 99 ? -12.808 -6.300 9.204 1.00 94.50 99 ARG A CA 1
ATOM 789 C C . ARG A 1 99 ? -12.343 -5.671 7.886 1.00 94.50 99 ARG A C 1
ATOM 791 O O . ARG A 1 99 ? -12.187 -6.382 6.897 1.00 94.50 99 ARG A O 1
ATOM 798 N N . TYR A 1 100 ? -12.121 -4.356 7.840 1.00 95.00 100 TYR A N 1
ATOM 799 C CA . TYR A 1 100 ? -11.577 -3.704 6.644 1.00 95.00 100 TYR A CA 1
ATOM 800 C C . TYR A 1 100 ? -10.109 -4.087 6.396 1.00 95.00 100 TYR A C 1
ATOM 802 O O . TYR A 1 100 ? -9.766 -4.423 5.263 1.00 95.00 100 TYR A O 1
ATOM 810 N N . LEU A 1 101 ? -9.285 -4.153 7.449 1.00 92.00 101 LEU A N 1
ATOM 811 C CA . LEU A 1 101 ? -7.897 -4.630 7.391 1.00 92.00 101 LEU A CA 1
ATOM 812 C C . LEU A 1 101 ? -7.784 -6.070 6.866 1.00 92.00 101 LEU A C 1
ATOM 814 O O . LEU A 1 101 ? -6.974 -6.336 5.982 1.00 92.00 101 LEU A O 1
ATOM 818 N N . GLN A 1 102 ? -8.617 -6.991 7.362 1.00 91.81 102 GLN A N 1
ATOM 819 C CA . GLN A 1 102 ? -8.647 -8.393 6.914 1.00 91.81 102 GLN A CA 1
ATOM 820 C C . GLN A 1 102 ? -9.003 -8.539 5.427 1.00 91.81 102 GLN A C 1
ATOM 822 O O . GLN A 1 102 ? -8.521 -9.457 4.770 1.00 91.81 102 GLN A O 1
ATOM 827 N N . ASN A 1 103 ? -9.804 -7.614 4.893 1.00 91.69 103 ASN A N 1
ATOM 828 C CA . ASN A 1 103 ? -10.177 -7.561 3.479 1.00 91.69 103 ASN A CA 1
ATOM 829 C C . ASN A 1 103 ? -9.193 -6.742 2.615 1.00 91.69 103 ASN A C 1
ATOM 831 O O . ASN A 1 103 ? -9.475 -6.515 1.441 1.00 91.69 103 ASN A O 1
ATOM 835 N N . GLY A 1 104 ? -8.079 -6.254 3.178 1.00 88.19 104 GLY A N 1
ATOM 836 C CA . GLY A 1 104 ? -7.107 -5.404 2.477 1.00 88.19 104 GLY A CA 1
ATOM 837 C C . GLY A 1 104 ? -7.621 -4.006 2.105 1.00 88.19 104 GLY A C 1
ATOM 838 O O . GLY A 1 104 ? -7.010 -3.326 1.289 1.00 88.19 104 GLY A O 1
ATOM 839 N N . ASN A 1 105 ? -8.745 -3.559 2.673 1.00 92.25 105 ASN A N 1
ATOM 840 C CA . ASN A 1 105 ? -9.365 -2.277 2.340 1.00 92.25 105 ASN A CA 1
ATOM 841 C C . ASN A 1 105 ? -8.924 -1.186 3.329 1.00 92.25 105 ASN A C 1
ATOM 843 O O . ASN A 1 105 ? -9.663 -0.798 4.239 1.00 92.25 105 ASN A O 1
ATOM 847 N N . PHE A 1 106 ? -7.685 -0.719 3.167 1.00 92.12 106 PHE A N 1
ATOM 848 C CA . PHE A 1 106 ? -7.068 0.268 4.059 1.00 92.12 106 PHE A CA 1
ATOM 849 C C . PHE A 1 106 ? -7.792 1.627 4.034 1.00 92.12 106 PHE A C 1
ATOM 851 O O . PHE A 1 106 ? -7.954 2.251 5.083 1.00 92.12 106 PHE A O 1
ATOM 858 N N . ASP A 1 107 ? -8.328 2.041 2.884 1.00 89.94 107 ASP A N 1
ATOM 859 C CA . ASP A 1 107 ? -9.063 3.305 2.749 1.00 89.94 107 ASP A CA 1
ATOM 860 C C . ASP A 1 107 ? -10.391 3.294 3.518 1.00 89.94 107 ASP A C 1
ATOM 862 O O . ASP A 1 107 ? -10.742 4.269 4.184 1.00 89.94 107 ASP A O 1
ATOM 866 N N . ALA A 1 108 ? -11.143 2.188 3.490 1.00 93.12 108 ALA A N 1
ATOM 867 C CA . ALA A 1 108 ? -12.363 2.064 4.289 1.00 93.12 108 ALA A CA 1
ATOM 868 C C . ALA A 1 108 ? -12.064 1.994 5.798 1.00 93.12 108 ALA A C 1
ATOM 870 O O . ALA A 1 108 ? -12.828 2.541 6.601 1.00 93.12 108 ALA A O 1
ATOM 871 N N . ALA A 1 109 ? -10.936 1.390 6.191 1.00 95.44 109 ALA A N 1
ATOM 872 C CA . ALA A 1 109 ? -10.457 1.426 7.571 1.00 95.44 109 ALA A CA 1
ATOM 873 C C . ALA A 1 109 ? -10.148 2.870 8.016 1.00 95.44 109 ALA A C 1
ATOM 875 O O . ALA A 1 109 ? -10.654 3.315 9.048 1.00 95.44 109 ALA A O 1
ATOM 876 N N . LEU A 1 110 ? -9.398 3.627 7.206 1.00 94.62 110 LEU A N 1
ATOM 877 C CA . LEU A 1 110 ? -9.038 5.020 7.481 1.00 94.62 110 LEU A CA 1
ATOM 878 C C . LEU A 1 110 ? -10.280 5.923 7.590 1.00 94.62 110 LEU A C 1
ATOM 880 O O . LEU A 1 110 ? -10.436 6.646 8.576 1.00 94.62 110 LEU A O 1
ATOM 884 N N . ASN A 1 111 ? -11.205 5.814 6.630 1.00 94.06 111 ASN A N 1
ATOM 885 C CA . ASN A 1 111 ? -12.475 6.547 6.629 1.00 94.06 111 ASN A CA 1
ATOM 886 C C . ASN A 1 111 ? -13.328 6.248 7.874 1.00 94.06 111 ASN A C 1
ATOM 888 O O . ASN A 1 111 ? -13.968 7.149 8.420 1.00 94.06 111 ASN A O 1
ATOM 892 N N . SER A 1 112 ? -13.321 5.001 8.359 1.00 95.31 112 SER A N 1
ATOM 893 C CA . SER A 1 112 ? -14.064 4.608 9.565 1.00 95.31 112 SER A CA 1
ATOM 894 C C . SER A 1 112 ? -13.521 5.296 10.819 1.00 95.31 112 SER A C 1
ATOM 896 O O . SER A 1 112 ? -14.305 5.795 11.631 1.00 95.31 112 SER A O 1
ATOM 898 N N . ILE A 1 113 ? -12.193 5.400 10.950 1.00 95.75 113 ILE A N 1
ATOM 899 C CA . ILE A 1 113 ? -11.559 6.122 12.062 1.00 95.75 113 ILE A CA 1
ATOM 900 C C . ILE A 1 113 ? -11.794 7.628 11.929 1.00 95.75 113 ILE A C 1
ATOM 902 O O . ILE A 1 113 ? -12.200 8.259 12.898 1.00 95.75 113 ILE A O 1
ATOM 906 N N . GLN A 1 114 ? -11.629 8.214 10.742 1.00 94.62 114 GLN A N 1
ATOM 907 C CA . GLN A 1 114 ? -11.853 9.651 10.541 1.00 94.62 114 GLN A CA 1
ATOM 908 C C . GLN A 1 114 ? -13.307 10.068 10.837 1.00 94.62 114 GLN A C 1
ATOM 910 O O . GLN A 1 114 ? -13.546 11.116 11.443 1.00 94.62 114 GLN A O 1
ATOM 915 N N . ARG A 1 115 ? -14.283 9.221 10.483 1.00 95.06 115 ARG A N 1
ATOM 916 C CA . ARG A 1 115 ? -15.694 9.378 10.873 1.00 95.06 115 ARG A CA 1
ATOM 917 C C . ARG A 1 115 ? -15.874 9.329 12.393 1.00 95.06 115 ARG A C 1
ATOM 919 O O . ARG A 1 115 ? -16.602 10.154 12.936 1.00 95.06 115 ARG A O 1
ATOM 926 N N . TYR A 1 116 ? -15.220 8.390 13.077 1.00 95.06 116 TYR A N 1
ATOM 927 C CA . TYR A 1 116 ? -15.259 8.292 14.539 1.00 95.06 116 TYR A CA 1
ATOM 928 C C . TYR A 1 116 ? -14.675 9.545 15.207 1.00 95.06 116 TYR A C 1
ATOM 930 O O . TYR A 1 116 ? -15.315 10.127 16.078 1.00 95.06 116 TYR A O 1
ATOM 938 N N . GLU A 1 117 ? -13.505 10.007 14.762 1.00 94.81 117 GLU A N 1
ATOM 939 C CA . GLU A 1 117 ? -12.845 11.196 15.317 1.00 94.81 117 GLU A CA 1
ATOM 940 C C . GLU A 1 117 ? -13.652 12.480 15.094 1.00 94.81 117 GLU A C 1
ATOM 942 O O . GLU A 1 117 ? -13.688 13.343 15.965 1.00 94.81 117 GLU A O 1
ATOM 947 N N . THR A 1 118 ? -14.358 12.586 13.966 1.00 95.25 118 THR A N 1
ATOM 948 C CA . THR A 1 118 ? -15.248 13.723 13.672 1.00 95.25 118 THR A CA 1
ATOM 949 C C . THR A 1 118 ? -16.452 13.771 14.623 1.00 95.25 118 THR A C 1
ATOM 951 O O . THR A 1 118 ? -16.941 14.851 14.943 1.00 95.25 118 THR A O 1
ATOM 954 N N . LEU A 1 119 ? -16.938 12.613 15.084 1.00 93.31 119 LEU A N 1
ATOM 955 C CA . LEU A 1 119 ? -18.102 12.510 15.972 1.00 93.31 119 LEU A CA 1
ATOM 956 C C . LEU A 1 119 ? -17.741 12.551 17.464 1.00 93.31 119 LEU A C 1
ATOM 958 O O . LEU A 1 119 ? -18.555 13.004 18.269 1.00 93.31 119 LEU A O 1
ATOM 962 N N . TYR A 1 120 ? -16.565 12.042 17.840 1.00 91.19 120 TYR A N 1
ATOM 963 C CA . TYR A 1 120 ? -16.205 11.760 19.238 1.00 91.19 120 TYR A CA 1
ATOM 964 C C . TYR A 1 120 ? -14.839 12.318 19.671 1.00 91.19 120 TYR A C 1
ATOM 966 O O . TYR A 1 120 ? -14.452 12.137 20.823 1.00 91.19 120 TYR A O 1
ATOM 974 N N . GLY A 1 121 ? -14.134 13.015 18.778 1.00 91.69 121 GLY A N 1
ATOM 975 C CA . GLY A 1 121 ? -12.793 13.550 19.003 1.00 91.69 121 GLY A CA 1
ATOM 976 C C . GLY A 1 121 ? -11.672 12.556 18.687 1.00 91.69 121 GLY A C 1
ATOM 977 O O . GLY A 1 121 ? -11.852 11.336 18.696 1.00 91.69 121 GLY A O 1
ATOM 978 N N . SER A 1 122 ? -10.486 13.096 18.405 1.00 91.88 122 SER A N 1
ATOM 979 C CA . SER A 1 122 ? -9.257 12.313 18.257 1.00 91.88 122 SER A CA 1
ATOM 980 C C . SER A 1 122 ? -8.703 11.867 19.608 1.00 91.88 122 SER A C 1
ATOM 982 O O . SER A 1 122 ? -8.751 12.592 20.599 1.00 91.88 122 SER A O 1
ATOM 984 N N . SER A 1 123 ? -8.102 10.682 19.616 1.00 90.69 123 SER A N 1
ATOM 985 C CA . SER A 1 123 ? -7.358 10.112 20.739 1.00 90.69 123 SER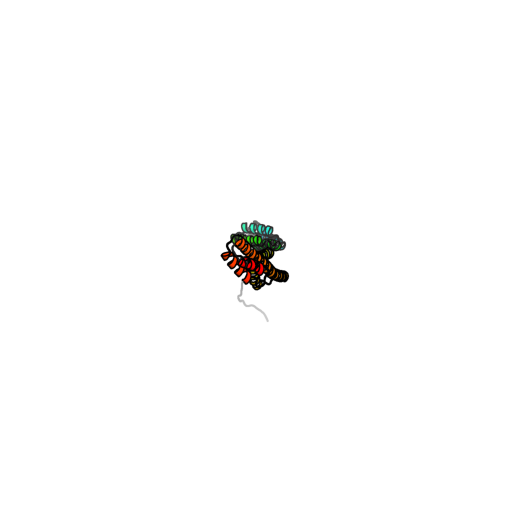 A CA 1
ATOM 986 C C . SER A 1 123 ? -5.943 9.737 20.293 1.00 90.69 123 SER A C 1
ATOM 988 O O . SER A 1 123 ? -5.669 9.634 19.093 1.00 90.69 123 SER A O 1
ATOM 990 N N . SER A 1 124 ? -5.039 9.478 21.239 1.00 91.81 124 SER A N 1
ATOM 991 C CA . SER A 1 124 ? -3.713 8.931 20.921 1.00 91.81 124 SER A CA 1
ATOM 992 C C . SER A 1 124 ? -3.821 7.607 20.155 1.00 91.81 124 SER A C 1
ATOM 994 O O . SER A 1 124 ? -3.153 7.436 19.139 1.00 91.81 124 SER A O 1
ATOM 996 N N . ALA A 1 125 ? -4.733 6.722 20.572 1.00 89.44 125 ALA A N 1
ATOM 997 C CA . ALA A 1 125 ? -4.976 5.434 19.927 1.00 89.44 125 ALA A CA 1
ATOM 998 C C . ALA A 1 125 ? -5.479 5.576 18.477 1.00 89.44 125 ALA A C 1
ATOM 1000 O O . ALA A 1 125 ? -4.932 4.947 17.574 1.00 89.44 125 ALA A O 1
ATOM 1001 N N . THR A 1 126 ? -6.481 6.426 18.217 1.00 92.25 126 THR A N 1
ATOM 1002 C CA . THR A 1 126 ? -6.972 6.652 16.840 1.00 92.25 126 THR A CA 1
ATOM 1003 C C . THR A 1 126 ? -5.920 7.324 15.961 1.00 92.25 126 THR A C 1
ATOM 1005 O O . THR A 1 126 ? -5.787 6.962 14.792 1.00 92.25 126 THR A O 1
ATOM 1008 N N . THR A 1 127 ? -5.123 8.235 16.526 1.00 92.38 127 THR A N 1
ATOM 1009 C CA . THR A 1 127 ? -4.008 8.891 15.826 1.00 92.38 127 THR A CA 1
ATOM 1010 C C . THR A 1 127 ? -2.921 7.888 15.436 1.00 92.38 127 THR A C 1
ATOM 1012 O O . THR A 1 127 ? -2.490 7.868 14.285 1.00 92.38 127 THR A O 1
ATOM 1015 N N . GLU A 1 128 ? -2.506 7.010 16.355 1.00 91.06 128 GLU A N 1
ATOM 1016 C CA . GLU A 1 128 ? -1.499 5.983 16.071 1.00 91.06 128 GLU A CA 1
ATOM 1017 C C . GLU A 1 128 ? -1.978 5.004 14.989 1.00 91.06 128 GLU A C 1
ATOM 1019 O O . GLU A 1 128 ? -1.243 4.722 14.039 1.00 91.06 128 GLU A O 1
ATOM 1024 N N . VAL A 1 129 ? -3.223 4.522 15.083 1.00 90.88 129 VAL A N 1
ATOM 1025 C CA . VAL A 1 129 ? -3.783 3.600 14.083 1.00 90.88 129 VAL A CA 1
ATOM 1026 C C . VAL A 1 129 ? -3.908 4.277 12.715 1.00 90.88 129 VAL A C 1
ATOM 1028 O O . VAL A 1 129 ? -3.562 3.651 11.716 1.00 90.88 129 VAL A O 1
ATOM 1031 N N . LYS A 1 130 ? -4.311 5.555 12.641 1.00 92.38 130 LYS A N 1
ATOM 1032 C CA . LYS A 1 130 ? -4.299 6.322 11.380 1.00 92.38 130 LYS A CA 1
ATOM 1033 C C . LYS A 1 130 ? -2.903 6.416 10.780 1.00 92.38 130 LYS A C 1
ATOM 1035 O O . LYS A 1 130 ? -2.748 6.137 9.598 1.00 92.38 130 LYS A O 1
ATOM 1040 N N . ASN A 1 131 ? -1.891 6.754 11.579 1.00 90.44 131 ASN A N 1
ATOM 1041 C CA . ASN A 1 131 ? -0.512 6.848 11.097 1.00 90.44 131 ASN A CA 1
ATOM 1042 C C . ASN A 1 131 ? -0.022 5.498 10.547 1.00 90.44 131 ASN A C 1
ATOM 1044 O O . ASN A 1 131 ? 0.511 5.446 9.443 1.00 90.44 131 ASN A O 1
ATOM 1048 N N . ARG A 1 132 ? -0.283 4.391 11.257 1.00 89.69 132 ARG A N 1
ATOM 1049 C CA . ARG A 1 132 ? 0.030 3.032 10.776 1.00 89.69 132 ARG A CA 1
ATOM 1050 C C . ARG A 1 132 ? -0.736 2.677 9.491 1.00 89.69 132 ARG A C 1
ATOM 1052 O O . ARG A 1 132 ? -0.149 2.090 8.587 1.00 89.69 132 ARG A O 1
ATOM 1059 N N . LEU A 1 133 ? -2.016 3.048 9.387 1.00 91.38 133 LEU A N 1
ATOM 1060 C CA . LEU A 1 133 ? -2.829 2.849 8.180 1.00 91.38 133 LEU A CA 1
ATOM 1061 C C . LEU A 1 133 ? -2.294 3.632 6.980 1.00 91.38 133 LEU A C 1
ATOM 1063 O O . LEU A 1 133 ? -2.207 3.057 5.903 1.00 91.38 133 LEU A O 1
ATOM 1067 N N . PHE A 1 134 ? -1.885 4.893 7.154 1.00 90.50 134 PHE A N 1
ATOM 1068 C CA . PHE A 1 134 ? -1.301 5.686 6.068 1.00 90.50 134 PHE A CA 1
ATOM 1069 C C . PHE A 1 134 ? -0.071 5.005 5.460 1.00 90.50 134 PHE A C 1
ATOM 1071 O O . PHE A 1 134 ? 0.029 4.927 4.237 1.00 90.50 134 PHE A O 1
ATOM 1078 N N . VAL A 1 135 ? 0.822 4.449 6.288 1.00 89.50 135 VAL A N 1
ATOM 1079 C CA . VAL A 1 135 ? 2.000 3.734 5.772 1.00 89.50 135 VAL A CA 1
ATOM 1080 C C . VAL A 1 135 ? 1.614 2.411 5.093 1.00 89.50 135 VAL A C 1
ATOM 1082 O O . VAL A 1 135 ? 2.229 2.041 4.096 1.00 89.50 135 VAL A O 1
ATOM 1085 N N . LEU A 1 136 ? 0.569 1.714 5.559 1.00 89.19 136 LEU A N 1
ATOM 1086 C CA . LEU A 1 136 ? 0.045 0.520 4.877 1.00 89.19 136 LEU A CA 1
ATOM 1087 C C . LEU A 1 136 ? -0.578 0.849 3.509 1.00 89.19 136 LEU A C 1
ATOM 1089 O O . LEU A 1 136 ? -0.285 0.152 2.538 1.00 89.19 136 LEU A O 1
ATOM 1093 N N . THR A 1 137 ? -1.375 1.918 3.404 1.00 90.06 137 THR A N 1
ATOM 1094 C CA . THR A 1 137 ? -1.926 2.398 2.123 1.00 90.06 137 THR A CA 1
ATOM 1095 C C . THR A 1 137 ? -0.813 2.846 1.172 1.00 90.06 137 THR A C 1
ATOM 1097 O O . THR A 1 137 ? -0.850 2.526 -0.018 1.00 90.06 137 THR A O 1
ATOM 1100 N N . GLU A 1 138 ? 0.212 3.546 1.673 1.00 91.88 138 GLU A N 1
ATOM 1101 C CA . GLU A 1 138 ? 1.372 3.926 0.861 1.00 91.88 138 GLU A CA 1
ATOM 1102 C C . GLU A 1 138 ? 2.137 2.688 0.360 1.00 91.88 138 GLU A C 1
ATOM 1104 O O . GLU A 1 138 ? 2.462 2.605 -0.825 1.00 91.88 138 GLU A O 1
ATOM 1109 N N . LEU A 1 139 ? 2.372 1.699 1.228 1.00 91.31 139 LEU A N 1
ATOM 1110 C CA . LEU A 1 139 ? 3.045 0.448 0.879 1.00 91.31 139 LEU A CA 1
ATOM 1111 C C . LEU A 1 139 ? 2.286 -0.339 -0.201 1.00 91.31 139 LEU A C 1
ATOM 1113 O O . LEU A 1 139 ? 2.907 -0.791 -1.164 1.00 91.31 139 LEU A O 1
ATOM 1117 N N . ASP A 1 140 ? 0.963 -0.483 -0.074 1.00 90.38 140 ASP A N 1
ATOM 1118 C CA . ASP A 1 140 ? 0.135 -1.170 -1.073 1.00 90.38 140 ASP A CA 1
ATOM 1119 C C . ASP A 1 140 ? 0.170 -0.447 -2.430 1.00 90.38 140 ASP A C 1
ATOM 1121 O O . ASP A 1 140 ? 0.466 -1.060 -3.460 1.00 90.38 140 ASP A O 1
ATOM 1125 N N . SER A 1 141 ? 0.008 0.881 -2.420 1.00 92.06 141 SER A N 1
ATOM 1126 C CA . SER A 1 141 ? 0.107 1.732 -3.612 1.00 92.06 141 SER A CA 1
ATOM 1127 C C . SER A 1 141 ? 1.470 1.611 -4.307 1.00 92.06 141 SER A C 1
ATOM 1129 O O . SER A 1 141 ? 1.541 1.412 -5.524 1.00 92.06 141 SER A O 1
ATOM 1131 N N . LEU A 1 142 ? 2.574 1.659 -3.554 1.00 94.56 142 LEU A N 1
ATOM 1132 C CA . LEU A 1 142 ? 3.928 1.511 -4.097 1.00 94.56 142 LEU A CA 1
ATOM 1133 C C . LEU A 1 142 ? 4.172 0.107 -4.671 1.00 94.56 142 LEU A C 1
ATOM 1135 O O . LEU A 1 142 ? 4.737 -0.010 -5.760 1.00 94.56 142 LEU A O 1
ATOM 1139 N N . ILE A 1 143 ? 3.715 -0.957 -4.000 1.00 93.25 143 ILE A N 1
ATOM 1140 C CA . ILE A 1 143 ? 3.813 -2.337 -4.509 1.00 93.25 143 ILE A CA 1
ATOM 1141 C C . ILE A 1 143 ? 2.980 -2.504 -5.790 1.00 93.25 143 ILE A C 1
ATOM 1143 O O . ILE A 1 143 ? 3.461 -3.089 -6.766 1.00 93.25 143 ILE A O 1
ATOM 1147 N N . GLY A 1 144 ? 1.754 -1.974 -5.814 1.00 92.94 144 GLY A N 1
ATOM 1148 C CA . GLY A 1 144 ? 0.870 -1.992 -6.980 1.00 92.94 144 GLY A CA 1
ATOM 1149 C C . GLY A 1 144 ? 1.475 -1.263 -8.180 1.00 92.94 144 GLY A C 1
ATOM 1150 O O . GLY A 1 144 ? 1.501 -1.806 -9.288 1.00 92.94 144 GLY A O 1
ATOM 1151 N N . ARG A 1 145 ? 2.047 -0.074 -7.959 1.00 95.00 145 ARG A N 1
ATOM 1152 C CA . ARG A 1 145 ? 2.755 0.688 -8.998 1.00 95.00 145 ARG A CA 1
ATOM 1153 C C . ARG A 1 145 ? 4.001 -0.041 -9.495 1.00 95.00 145 ARG A C 1
ATOM 1155 O O . ARG A 1 145 ? 4.124 -0.238 -10.699 1.00 95.00 145 ARG A O 1
ATOM 1162 N N . ALA A 1 146 ? 4.867 -0.535 -8.606 1.00 94.69 146 ALA A N 1
ATOM 1163 C CA . ALA A 1 146 ? 6.098 -1.235 -8.990 1.00 94.69 146 ALA A CA 1
ATOM 1164 C C . ALA A 1 146 ? 5.844 -2.421 -9.944 1.00 94.69 146 ALA A C 1
ATOM 1166 O O . ALA A 1 146 ? 6.551 -2.590 -10.945 1.00 94.69 146 ALA A O 1
ATOM 1167 N N . ARG A 1 147 ? 4.785 -3.206 -9.686 1.00 92.81 147 ARG A N 1
ATOM 1168 C CA . ARG A 1 147 ? 4.354 -4.306 -10.570 1.00 92.81 147 ARG A CA 1
ATOM 1169 C C . ARG A 1 147 ? 4.057 -3.820 -11.988 1.00 92.81 147 ARG A C 1
ATOM 1171 O O . ARG A 1 147 ? 4.565 -4.409 -12.943 1.00 92.81 147 ARG A O 1
ATOM 1178 N N . ASN A 1 148 ? 3.295 -2.735 -12.107 1.00 92.50 148 ASN A N 1
ATOM 1179 C CA . ASN A 1 148 ? 2.698 -2.275 -13.362 1.00 92.50 148 ASN A CA 1
ATOM 1180 C C . ASN A 1 148 ? 3.561 -1.266 -14.140 1.00 92.50 148 ASN A C 1
ATOM 1182 O O . ASN A 1 148 ? 3.389 -1.127 -15.349 1.00 92.50 148 ASN A O 1
ATOM 1186 N N . THR A 1 149 ? 4.505 -0.585 -13.486 1.00 92.88 149 THR A N 1
ATOM 1187 C CA . THR A 1 149 ? 5.407 0.374 -14.134 1.00 92.88 149 THR A CA 1
ATOM 1188 C C . THR A 1 149 ? 6.228 -0.295 -15.243 1.00 92.88 149 THR A C 1
ATOM 1190 O O . THR A 1 149 ? 6.848 -1.346 -15.043 1.00 92.88 149 THR A O 1
ATOM 1193 N N . VAL A 1 150 ? 6.250 0.361 -16.407 1.00 89.88 150 VAL A N 1
ATOM 1194 C CA . VAL A 1 150 ? 7.001 -0.026 -17.618 1.00 89.88 150 VAL A CA 1
ATOM 1195 C C . VAL A 1 150 ? 8.240 0.840 -17.871 1.00 89.88 150 VAL A C 1
ATOM 1197 O O . VAL A 1 150 ? 8.948 0.603 -18.843 1.00 89.88 150 VAL A O 1
ATOM 1200 N N . ARG A 1 151 ? 8.490 1.841 -17.014 1.00 91.94 151 ARG A N 1
ATOM 1201 C CA . ARG A 1 151 ? 9.624 2.772 -17.088 1.00 91.94 151 ARG A CA 1
ATOM 1202 C C . ARG A 1 151 ? 10.651 2.487 -15.998 1.00 91.94 151 ARG A C 1
ATOM 1204 O O . ARG A 1 151 ? 10.272 2.352 -14.834 1.00 91.94 151 ARG A O 1
ATOM 1211 N N . SER A 1 152 ? 11.937 2.445 -16.330 1.00 93.88 152 SER A N 1
ATOM 1212 C CA . SER A 1 152 ? 12.978 2.193 -15.329 1.00 93.88 152 SER A CA 1
ATOM 1213 C C . SER A 1 152 ? 13.084 3.318 -14.294 1.00 93.88 152 SER A C 1
ATOM 1215 O O . SER A 1 152 ? 13.151 3.035 -13.101 1.00 93.88 152 SER A O 1
ATOM 1217 N N . ASP A 1 153 ? 13.004 4.582 -14.725 1.00 93.31 153 ASP A N 1
ATOM 1218 C CA . ASP A 1 153 ? 13.177 5.751 -13.854 1.00 93.31 153 ASP A CA 1
ATOM 1219 C C . ASP A 1 153 ? 12.056 5.907 -12.812 1.00 93.31 153 ASP A C 1
ATOM 1221 O O . ASP A 1 153 ? 12.298 6.349 -11.688 1.00 93.31 153 ASP A O 1
ATOM 1225 N N . GLU A 1 154 ? 10.821 5.543 -13.167 1.00 94.62 154 GLU A N 1
ATOM 1226 C CA . GLU A 1 154 ? 9.710 5.513 -12.215 1.00 94.62 154 GLU A CA 1
ATOM 1227 C C . GLU A 1 154 ? 9.873 4.344 -11.233 1.00 94.62 154 GLU A C 1
ATOM 1229 O O . GLU A 1 154 ? 9.694 4.530 -10.028 1.00 94.62 154 GLU A O 1
ATOM 1234 N N . LEU A 1 155 ? 10.265 3.162 -11.724 1.00 95.50 155 LEU A N 1
ATOM 1235 C CA . LEU A 1 155 ? 10.450 1.982 -10.882 1.00 95.50 155 LEU A CA 1
ATOM 1236 C C . LEU A 1 155 ? 11.557 2.206 -9.843 1.00 95.50 155 LEU A C 1
ATOM 1238 O O . LEU A 1 155 ? 11.378 1.847 -8.683 1.00 95.50 155 LEU A O 1
ATOM 1242 N N . GLU A 1 156 ? 12.654 2.870 -10.210 1.00 94.12 156 GLU A N 1
ATOM 1243 C CA . GLU A 1 156 ? 13.711 3.246 -9.262 1.00 94.12 156 GLU A CA 1
ATOM 1244 C C . GLU A 1 156 ? 13.218 4.218 -8.184 1.00 94.12 156 GLU A C 1
ATOM 1246 O O . GLU A 1 156 ? 13.479 3.992 -7.004 1.00 94.12 156 GLU A O 1
ATOM 1251 N N . LYS A 1 157 ? 12.440 5.249 -8.546 1.00 95.12 157 LYS A N 1
ATOM 1252 C CA . LYS A 1 157 ? 11.842 6.180 -7.566 1.00 95.12 157 LYS A CA 1
ATOM 1253 C C . LYS A 1 157 ? 10.917 5.452 -6.583 1.00 95.12 157 LYS A C 1
ATOM 1255 O O . LYS A 1 157 ? 10.939 5.745 -5.388 1.00 95.12 157 LYS A O 1
ATOM 1260 N N . ILE A 1 158 ? 10.135 4.485 -7.070 1.00 96.00 158 ILE A N 1
ATOM 1261 C CA . ILE A 1 158 ? 9.269 3.641 -6.234 1.00 96.00 158 ILE A CA 1
ATOM 1262 C C . ILE A 1 158 ? 10.107 2.761 -5.293 1.00 96.00 158 ILE A C 1
ATOM 1264 O O . ILE A 1 158 ? 9.806 2.689 -4.102 1.00 96.00 158 ILE A O 1
ATOM 1268 N N . LEU A 1 159 ? 11.175 2.130 -5.791 1.00 94.06 159 LEU A N 1
ATOM 1269 C CA . LEU A 1 159 ? 12.044 1.264 -4.986 1.00 94.06 159 LEU A CA 1
ATOM 1270 C C . LEU A 1 159 ? 12.812 2.035 -3.906 1.00 94.06 159 LEU A C 1
ATOM 1272 O O . LEU A 1 159 ? 12.868 1.565 -2.774 1.00 94.06 159 LEU A O 1
ATOM 1276 N N . VAL A 1 160 ? 13.310 3.239 -4.205 1.00 93.44 160 VAL A N 1
ATOM 1277 C CA . VAL A 1 160 ? 13.926 4.124 -3.199 1.00 93.44 160 VAL A CA 1
ATOM 1278 C C . VAL A 1 160 ? 12.927 4.475 -2.093 1.00 93.44 160 VAL A C 1
ATOM 1280 O O . VAL A 1 160 ? 13.272 4.424 -0.913 1.00 93.44 160 VAL A O 1
ATOM 1283 N N . ARG A 1 161 ? 11.664 4.778 -2.432 1.00 94.19 161 ARG A N 1
ATOM 1284 C CA . ARG A 1 161 ? 10.636 5.053 -1.414 1.00 94.19 161 ARG A CA 1
ATOM 1285 C C . ARG A 1 161 ? 10.312 3.813 -0.573 1.00 94.19 161 ARG A C 1
ATOM 1287 O O . ARG A 1 161 ? 10.184 3.934 0.642 1.00 94.19 161 ARG A O 1
ATOM 1294 N N . LEU A 1 162 ? 10.248 2.630 -1.188 1.00 93.12 162 LEU A N 1
ATOM 1295 C CA . LEU A 1 162 ? 10.066 1.357 -0.481 1.00 93.12 162 LEU A CA 1
ATOM 1296 C C . LEU A 1 162 ? 11.245 1.022 0.453 1.00 93.12 162 LEU A C 1
ATOM 1298 O O . LEU A 1 162 ? 11.012 0.494 1.535 1.00 93.12 162 LEU A O 1
ATOM 1302 N N . GLU A 1 163 ? 12.484 1.369 0.089 1.00 89.19 163 GLU A N 1
ATOM 1303 C CA . GLU A 1 163 ? 13.667 1.207 0.953 1.00 89.19 163 GLU A CA 1
ATOM 1304 C C . GLU A 1 163 ? 13.654 2.164 2.160 1.00 89.19 163 GLU A C 1
ATOM 1306 O O . GLU A 1 163 ? 14.108 1.816 3.251 1.00 89.19 163 GLU A O 1
ATOM 1311 N N . VAL A 1 164 ? 13.118 3.380 2.003 1.00 90.25 164 VAL A N 1
ATOM 1312 C CA . VAL A 1 164 ? 12.890 4.282 3.146 1.00 90.25 164 VAL A CA 1
ATOM 1313 C C . VAL A 1 164 ? 11.857 3.668 4.094 1.00 90.25 164 VAL A C 1
ATOM 1315 O O . VAL A 1 164 ? 12.132 3.535 5.284 1.00 90.25 164 VAL A O 1
ATOM 1318 N N . LEU A 1 165 ? 10.719 3.198 3.570 1.00 89.75 165 LEU A N 1
ATOM 1319 C CA . LEU A 1 165 ? 9.682 2.552 4.382 1.00 89.75 165 LEU A CA 1
ATOM 1320 C C . LEU A 1 165 ? 10.161 1.255 5.058 1.00 89.75 165 LEU A C 1
ATOM 1322 O O . LEU A 1 165 ? 9.729 0.959 6.171 1.00 89.75 165 LEU A O 1
ATOM 1326 N N . SER A 1 166 ? 11.094 0.505 4.458 1.00 86.06 166 SER A N 1
ATOM 1327 C CA . SER A 1 166 ? 11.650 -0.711 5.076 1.00 86.06 166 SER A CA 1
ATOM 1328 C C . SER A 1 166 ? 12.520 -0.443 6.311 1.00 86.06 166 SER A C 1
ATOM 1330 O O . SER A 1 166 ? 12.859 -1.378 7.031 1.00 86.06 166 SER A O 1
ATOM 1332 N N . LYS A 1 167 ? 12.920 0.815 6.549 1.00 84.19 167 LYS A N 1
ATOM 1333 C CA . LYS A 1 167 ? 13.643 1.245 7.762 1.00 84.19 167 LYS A CA 1
ATOM 1334 C C . LYS A 1 167 ? 12.681 1.587 8.906 1.00 84.19 167 LYS A C 1
ATOM 1336 O O . LYS A 1 167 ? 13.067 1.509 10.067 1.00 84.19 167 LYS A O 1
ATOM 1341 N N . GLU A 1 168 ? 11.436 1.927 8.575 1.00 82.12 168 GLU A N 1
ATOM 1342 C CA . GLU A 1 168 ? 10.357 2.224 9.526 1.00 82.12 168 GLU A CA 1
ATOM 1343 C C . GLU A 1 168 ? 9.520 0.972 9.857 1.00 82.12 168 GLU A C 1
ATOM 1345 O O . GLU A 1 168 ? 8.997 0.845 10.964 1.00 82.12 168 GLU A O 1
ATOM 1350 N N . ILE A 1 169 ? 9.411 0.023 8.917 1.00 83.44 169 ILE A N 1
ATOM 1351 C CA . ILE A 1 169 ? 8.638 -1.218 9.057 1.00 83.44 169 ILE A CA 1
ATOM 1352 C C . ILE A 1 169 ? 9.488 -2.433 8.675 1.00 83.44 169 ILE A C 1
ATOM 1354 O O . ILE A 1 169 ? 9.981 -2.539 7.555 1.00 83.44 169 ILE A O 1
ATOM 1358 N N . ASN A 1 170 ? 9.537 -3.427 9.567 1.00 83.44 170 ASN A N 1
ATOM 1359 C CA . ASN A 1 170 ? 10.109 -4.741 9.273 1.00 83.44 170 ASN A CA 1
ATOM 1360 C C . ASN A 1 170 ? 9.317 -5.451 8.160 1.00 83.44 170 ASN A C 1
ATOM 1362 O O . ASN A 1 170 ? 8.244 -6.012 8.393 1.00 83.44 170 ASN A O 1
ATOM 1366 N N . PHE A 1 171 ? 9.852 -5.437 6.941 1.00 87.88 171 PHE A N 1
ATOM 1367 C CA . PHE A 1 171 ? 9.250 -6.112 5.794 1.00 87.88 171 PHE A CA 1
ATOM 1368 C C . PHE A 1 171 ? 9.347 -7.637 5.912 1.00 87.88 171 PHE A C 1
ATOM 1370 O O . PHE A 1 171 ? 10.370 -8.198 6.300 1.00 87.88 171 PHE A O 1
ATOM 1377 N N . SER A 1 172 ? 8.273 -8.330 5.521 1.00 88.12 172 SER A N 1
ATOM 1378 C CA . SER A 1 172 ? 8.284 -9.794 5.441 1.00 88.12 172 SER A CA 1
ATOM 1379 C C . SER A 1 172 ? 9.245 -10.290 4.345 1.00 88.12 172 SER A C 1
ATOM 1381 O O . SER A 1 172 ? 9.418 -9.596 3.336 1.00 88.12 172 SER A O 1
ATOM 1383 N N . PRO A 1 173 ? 9.788 -11.522 4.444 1.00 89.81 173 PRO A N 1
ATOM 1384 C CA . PRO A 1 173 ? 10.631 -12.106 3.396 1.00 89.81 173 PRO A CA 1
ATOM 1385 C C . PRO A 1 173 ? 9.986 -12.085 2.001 1.00 89.81 173 PRO A C 1
ATOM 1387 O O . PRO A 1 173 ? 10.665 -11.897 0.998 1.00 89.81 173 PRO A O 1
ATOM 1390 N N . LYS A 1 174 ? 8.651 -12.192 1.928 1.00 90.75 174 LYS A N 1
ATOM 1391 C CA . LYS A 1 174 ? 7.893 -12.119 0.670 1.00 90.75 174 LYS A CA 1
ATOM 1392 C C . LYS A 1 174 ? 7.971 -10.737 0.005 1.00 90.75 174 LYS A C 1
ATOM 1394 O O . LYS A 1 174 ? 8.001 -10.661 -1.219 1.00 90.75 174 LYS A O 1
ATOM 1399 N N . ILE A 1 175 ? 8.013 -9.660 0.795 1.00 89.25 175 ILE A N 1
ATOM 1400 C CA . ILE A 1 175 ? 8.202 -8.290 0.290 1.00 89.25 175 ILE A CA 1
ATOM 1401 C C . ILE A 1 175 ? 9.669 -8.078 -0.100 1.00 89.25 175 ILE A C 1
ATOM 1403 O O . ILE A 1 175 ? 9.934 -7.527 -1.163 1.00 89.25 175 ILE A O 1
ATOM 1407 N N . LEU A 1 176 ? 10.622 -8.567 0.701 1.00 89.38 176 LEU A N 1
ATOM 1408 C CA . LEU A 1 176 ? 12.053 -8.458 0.392 1.00 89.38 176 LEU A CA 1
ATOM 1409 C C . LEU A 1 176 ? 12.416 -9.155 -0.932 1.00 89.38 176 LEU A C 1
ATOM 1411 O O . LEU A 1 176 ? 13.086 -8.553 -1.768 1.00 89.38 176 LEU A O 1
ATOM 1415 N N . ASN A 1 177 ? 11.901 -10.365 -1.171 1.00 92.75 177 ASN A N 1
ATOM 1416 C CA . ASN A 1 177 ? 12.079 -11.068 -2.447 1.00 92.75 177 ASN A CA 1
ATOM 1417 C C . ASN A 1 177 ? 11.462 -10.277 -3.615 1.00 92.75 177 ASN A C 1
ATOM 1419 O O . ASN A 1 177 ? 12.115 -10.076 -4.635 1.00 92.75 177 ASN A O 1
ATOM 1423 N N . PHE A 1 178 ? 10.249 -9.737 -3.439 1.00 93.69 178 PHE A N 1
ATOM 1424 C CA . PHE A 1 178 ? 9.614 -8.885 -4.449 1.00 93.69 178 PHE A CA 1
ATOM 1425 C C . PHE A 1 178 ? 10.476 -7.661 -4.812 1.00 93.69 178 PHE A C 1
ATOM 1427 O O . PHE A 1 178 ? 10.590 -7.331 -5.992 1.00 93.69 178 PHE A O 1
ATOM 1434 N N . LEU A 1 179 ? 11.124 -7.009 -3.838 1.00 91.56 179 LEU A N 1
ATOM 1435 C CA . LEU A 1 179 ? 12.038 -5.890 -4.105 1.00 91.56 179 LEU A CA 1
ATOM 1436 C C . LEU A 1 179 ? 13.264 -6.325 -4.928 1.00 91.56 179 LEU A C 1
ATOM 1438 O O . LEU A 1 179 ? 13.665 -5.605 -5.842 1.00 91.56 179 LEU A O 1
ATOM 1442 N N . GLN A 1 180 ? 13.828 -7.508 -4.662 1.00 91.25 180 GLN A N 1
ATOM 1443 C CA . GLN A 1 180 ? 14.942 -8.066 -5.445 1.00 91.25 180 GLN A CA 1
ATOM 1444 C C . GLN A 1 180 ? 14.534 -8.379 -6.898 1.00 91.25 180 GLN A C 1
ATOM 1446 O O . GLN A 1 180 ? 15.279 -8.063 -7.835 1.00 91.25 180 GLN A O 1
ATOM 1451 N N . ASP A 1 181 ? 13.326 -8.911 -7.105 1.00 94.00 181 ASP A N 1
ATOM 1452 C CA . ASP A 1 181 ? 12.760 -9.130 -8.441 1.00 94.00 181 ASP A CA 1
ATOM 1453 C C . ASP A 1 181 ? 12.580 -7.801 -9.193 1.00 94.00 181 ASP A C 1
ATOM 1455 O O . ASP A 1 181 ? 12.950 -7.681 -10.365 1.00 94.00 181 ASP A O 1
ATOM 1459 N N . GLN A 1 182 ? 12.068 -6.762 -8.520 1.00 93.62 182 GLN A N 1
ATOM 1460 C CA . GLN A 1 182 ? 11.900 -5.439 -9.130 1.00 93.62 182 GLN A CA 1
ATOM 1461 C C . GLN A 1 182 ? 13.242 -4.758 -9.450 1.00 93.62 182 GLN A C 1
ATOM 1463 O O . GLN A 1 182 ? 13.366 -4.151 -10.513 1.00 93.62 182 GLN A O 1
ATOM 1468 N N . LEU A 1 183 ? 14.275 -4.903 -8.613 1.00 91.81 183 LEU A N 1
ATOM 1469 C CA . LEU A 1 183 ? 15.633 -4.426 -8.926 1.00 91.81 183 LEU A CA 1
ATOM 1470 C C . LEU A 1 183 ? 16.213 -5.109 -10.177 1.00 91.81 183 LEU A C 1
ATOM 1472 O O . LEU A 1 183 ? 16.914 -4.480 -10.973 1.00 91.81 183 LEU A O 1
ATOM 1476 N N . SER A 1 184 ? 15.888 -6.384 -10.391 1.00 92.25 184 SER A N 1
ATOM 1477 C CA . SER A 1 184 ? 16.254 -7.107 -11.615 1.00 92.25 184 SER A CA 1
ATOM 1478 C C . SER A 1 184 ? 15.450 -6.610 -12.826 1.00 92.25 184 SER A C 1
ATOM 1480 O O . SER A 1 184 ? 16.017 -6.391 -13.900 1.00 92.25 184 SER A O 1
ATOM 1482 N N . LYS A 1 185 ? 14.152 -6.322 -12.644 1.00 93.69 185 LYS A N 1
ATOM 1483 C CA . LYS A 1 185 ? 13.283 -5.697 -13.658 1.00 93.69 185 LYS A CA 1
ATOM 1484 C C . LYS A 1 185 ? 13.807 -4.323 -14.101 1.00 93.69 185 LYS A C 1
ATOM 1486 O O . LYS A 1 185 ? 13.825 -4.075 -15.303 1.00 93.69 185 LYS A O 1
ATOM 1491 N N . VAL A 1 186 ? 14.304 -3.472 -13.192 1.00 95.25 186 VAL A N 1
ATOM 1492 C CA . VAL A 1 186 ? 14.927 -2.170 -13.535 1.00 95.25 186 VAL A CA 1
ATOM 1493 C C . VAL A 1 186 ? 16.051 -2.336 -14.561 1.00 95.25 186 VAL A C 1
ATOM 1495 O O . VAL A 1 186 ? 16.069 -1.624 -15.564 1.00 95.25 186 VAL A O 1
ATOM 1498 N N . LYS A 1 187 ? 16.969 -3.290 -14.352 1.00 92.88 187 LYS A N 1
ATOM 1499 C CA . LYS A 1 187 ? 18.099 -3.534 -15.271 1.00 92.88 187 LYS A CA 1
ATOM 1500 C C . LYS A 1 187 ? 17.617 -3.923 -16.671 1.00 92.88 187 LYS A C 1
ATOM 1502 O O . LYS A 1 187 ? 18.141 -3.418 -17.663 1.00 92.88 187 LYS A O 1
ATOM 1507 N N . ASN A 1 188 ? 16.592 -4.771 -16.745 1.00 93.69 188 ASN A N 1
ATOM 1508 C CA . ASN A 1 188 ? 15.991 -5.191 -18.010 1.00 93.69 188 ASN A CA 1
ATOM 1509 C C . ASN A 1 188 ? 15.250 -4.039 -18.707 1.00 93.69 188 ASN A C 1
ATOM 1511 O O . ASN A 1 188 ? 15.412 -3.865 -19.913 1.00 93.69 188 ASN A O 1
ATOM 1515 N N . LEU A 1 189 ? 14.494 -3.221 -17.963 1.00 94.31 189 LEU A N 1
ATOM 1516 C CA . LEU A 1 189 ? 13.824 -2.035 -18.506 1.00 94.31 189 LEU A CA 1
ATOM 1517 C C . LEU A 1 189 ? 14.835 -1.028 -19.064 1.00 94.31 189 LEU A C 1
ATOM 1519 O O . LEU A 1 189 ? 14.695 -0.639 -20.217 1.00 94.31 189 LEU A O 1
ATOM 1523 N N . ARG A 1 190 ? 15.899 -0.700 -18.316 1.00 94.12 190 ARG A N 1
ATOM 1524 C CA . ARG A 1 190 ? 16.979 0.186 -18.792 1.00 94.12 190 ARG A CA 1
ATOM 1525 C C . ARG A 1 190 ? 17.604 -0.306 -20.095 1.00 94.12 190 ARG A C 1
ATOM 1527 O O . ARG A 1 190 ? 17.885 0.503 -20.973 1.00 94.12 190 ARG A O 1
ATOM 1534 N N . LYS A 1 191 ? 17.810 -1.621 -20.238 1.00 92.62 191 LYS A N 1
ATOM 1535 C CA . LYS A 1 191 ? 18.310 -2.200 -21.490 1.00 92.62 191 LYS A CA 1
ATOM 1536 C C . LYS A 1 191 ? 17.314 -1.984 -22.635 1.00 92.62 191 LYS A C 1
ATOM 1538 O O . LYS A 1 191 ? 17.690 -1.418 -23.649 1.00 92.62 191 LYS A O 1
ATOM 1543 N N . VAL A 1 192 ? 16.046 -2.358 -22.452 1.00 93.00 192 VAL A N 1
ATOM 1544 C CA . VAL A 1 192 ? 15.000 -2.205 -23.484 1.00 93.00 192 VAL A CA 1
ATOM 1545 C C . VAL A 1 192 ? 14.775 -0.737 -23.872 1.00 93.00 192 VAL A C 1
ATOM 1547 O O . VAL A 1 192 ? 14.556 -0.435 -25.042 1.00 93.00 192 VAL A O 1
ATOM 1550 N N . GLU A 1 193 ? 14.830 0.184 -22.913 1.00 93.25 193 GLU A N 1
ATOM 1551 C CA . GLU A 1 193 ? 14.741 1.629 -23.150 1.00 93.25 193 GLU A CA 1
ATOM 1552 C C . GLU A 1 193 ? 15.937 2.144 -23.954 1.00 93.25 193 GLU A C 1
ATOM 1554 O O . GLU A 1 193 ? 15.740 2.882 -24.919 1.00 93.25 193 GLU A O 1
ATOM 1559 N N . ARG A 1 194 ? 17.159 1.708 -23.617 1.00 91.94 194 ARG A N 1
ATOM 1560 C CA . ARG A 1 194 ? 18.372 2.046 -24.369 1.00 91.94 194 ARG A CA 1
ATOM 1561 C C . ARG A 1 194 ? 18.325 1.493 -25.790 1.00 91.94 194 ARG A C 1
ATOM 1563 O O . ARG A 1 194 ? 18.547 2.250 -26.727 1.00 91.94 194 ARG A O 1
ATOM 1570 N N . ASP A 1 195 ? 17.975 0.220 -25.959 1.00 91.06 195 ASP A N 1
ATOM 1571 C CA . ASP A 1 195 ? 17.870 -0.432 -27.269 1.00 91.06 195 ASP A CA 1
ATOM 1572 C C . ASP A 1 195 ? 16.854 0.314 -28.168 1.00 91.06 195 ASP A C 1
ATOM 1574 O O . ASP A 1 195 ? 17.114 0.554 -29.347 1.00 91.06 195 ASP A O 1
ATOM 1578 N N . ARG A 1 196 ? 15.725 0.775 -27.600 1.00 90.88 196 ARG A N 1
ATOM 1579 C CA . ARG A 1 196 ? 14.731 1.619 -28.296 1.00 90.88 196 ARG A CA 1
ATOM 1580 C C . ARG A 1 196 ? 15.245 3.020 -28.625 1.00 90.88 196 ARG A C 1
ATOM 1582 O O . ARG A 1 196 ? 14.991 3.498 -29.726 1.00 90.88 196 ARG A O 1
ATOM 1589 N N . MET A 1 197 ? 15.942 3.676 -27.695 1.00 91.75 197 MET A N 1
ATOM 1590 C CA . MET A 1 197 ? 16.540 5.000 -27.912 1.00 91.75 197 MET A CA 1
ATOM 1591 C C . MET A 1 197 ? 17.555 4.955 -29.058 1.00 91.75 197 MET A C 1
ATOM 1593 O O . MET A 1 197 ? 17.509 5.786 -29.958 1.00 91.75 197 MET A O 1
ATOM 1597 N N . LEU A 1 198 ? 18.436 3.954 -29.045 1.00 91.88 198 LEU A N 1
ATOM 1598 C CA . LEU A 1 198 ? 19.450 3.737 -30.072 1.00 91.88 198 LEU A CA 1
ATOM 1599 C C . LEU A 1 198 ? 18.821 3.444 -31.438 1.00 91.88 198 LEU A C 1
ATOM 1601 O O . LEU A 1 198 ? 19.234 4.030 -32.437 1.00 91.88 198 LEU A O 1
ATOM 1605 N N . PHE A 1 199 ? 17.789 2.597 -31.483 1.00 91.19 199 PHE A N 1
ATOM 1606 C CA . PHE A 1 199 ? 17.029 2.351 -32.708 1.00 91.19 199 PHE A CA 1
ATOM 1607 C C . PHE A 1 199 ? 16.403 3.641 -33.266 1.00 91.19 199 PHE A C 1
ATOM 1609 O O . PHE A 1 199 ? 16.578 3.937 -34.445 1.00 91.19 199 PHE A O 1
ATOM 1616 N N . GLY A 1 200 ? 15.744 4.439 -32.415 1.00 92.38 200 GLY A N 1
ATOM 1617 C CA . GLY A 1 200 ? 15.159 5.728 -32.805 1.00 92.38 200 GLY A CA 1
ATOM 1618 C C . GLY A 1 200 ? 16.198 6.705 -33.358 1.00 92.38 200 GLY A C 1
ATOM 1619 O O . GLY A 1 200 ? 16.050 7.177 -34.479 1.00 92.38 200 GLY A O 1
ATOM 1620 N N . LEU A 1 201 ? 17.306 6.921 -32.637 1.00 92.81 201 LEU A N 1
ATOM 1621 C CA . LEU A 1 201 ? 18.401 7.800 -33.076 1.00 92.81 201 LEU A CA 1
ATOM 1622 C C . LEU A 1 201 ? 18.976 7.402 -34.446 1.00 92.81 201 LEU A C 1
ATOM 1624 O O . LEU A 1 201 ? 19.311 8.277 -35.249 1.00 92.81 201 LEU A O 1
ATOM 1628 N N . ARG A 1 202 ? 19.088 6.097 -34.731 1.00 92.12 202 ARG A N 1
ATOM 1629 C CA . ARG A 1 202 ? 19.548 5.587 -36.031 1.00 92.12 202 ARG A CA 1
ATOM 1630 C C . ARG A 1 202 ? 18.522 5.827 -37.137 1.00 92.12 202 ARG A C 1
ATOM 1632 O O . ARG A 1 202 ? 18.904 6.336 -38.189 1.00 92.12 202 ARG A O 1
ATOM 1639 N N . GLU A 1 203 ? 17.250 5.498 -36.918 1.00 93.00 203 GLU A N 1
ATOM 1640 C CA . GLU A 1 203 ? 16.197 5.720 -37.919 1.00 93.00 203 GLU A CA 1
ATOM 1641 C C . GLU A 1 203 ? 15.977 7.213 -38.204 1.00 93.00 203 GLU A C 1
ATOM 1643 O O . GLU A 1 203 ? 15.888 7.593 -39.371 1.00 93.00 203 GLU A O 1
ATOM 1648 N N . ASP A 1 204 ? 15.999 8.074 -37.182 1.00 93.94 204 ASP A N 1
ATOM 1649 C CA . ASP A 1 204 ? 15.904 9.531 -37.337 1.00 93.94 204 ASP A CA 1
ATOM 1650 C C . ASP A 1 204 ? 17.100 10.087 -38.131 1.00 93.94 204 ASP A C 1
ATOM 1652 O O . ASP A 1 204 ? 16.928 10.891 -39.051 1.00 93.94 204 ASP A O 1
ATOM 1656 N N . SER A 1 205 ? 18.318 9.604 -37.850 1.00 92.50 205 SER A N 1
ATOM 1657 C CA . SER A 1 205 ? 19.518 9.966 -38.622 1.00 92.50 205 SER A CA 1
ATOM 1658 C C . SER A 1 205 ? 19.400 9.532 -40.090 1.00 92.50 205 SER A C 1
ATOM 1660 O O . SER A 1 205 ? 19.671 10.323 -40.995 1.00 92.50 205 SER A O 1
ATOM 1662 N N . LEU A 1 206 ? 18.943 8.300 -40.353 1.00 91.19 206 LEU A N 1
ATOM 1663 C CA . LEU A 1 206 ? 18.697 7.797 -41.711 1.00 91.19 206 LEU A CA 1
ATOM 1664 C C . LEU A 1 206 ? 17.595 8.588 -42.432 1.00 91.19 206 LEU A C 1
ATOM 1666 O O . LEU A 1 206 ? 17.722 8.851 -43.629 1.00 91.19 206 LEU A O 1
ATOM 1670 N N . ALA A 1 207 ? 16.529 8.979 -41.733 1.00 93.19 207 ALA A N 1
ATOM 1671 C CA . ALA A 1 207 ? 15.452 9.795 -42.282 1.00 93.19 207 ALA A CA 1
ATOM 1672 C C . ALA A 1 207 ? 15.948 11.191 -42.687 1.00 93.19 207 ALA A C 1
ATOM 1674 O O . ALA A 1 207 ? 15.634 11.650 -43.785 1.00 93.19 207 ALA A O 1
ATOM 1675 N N . LEU A 1 208 ? 16.784 11.830 -41.865 1.00 94.00 208 LEU A N 1
ATOM 1676 C CA . LEU A 1 208 ? 17.373 13.137 -42.171 1.00 94.00 208 LEU A CA 1
ATOM 1677 C C . LEU A 1 208 ? 18.369 13.079 -43.338 1.00 94.00 208 LEU A C 1
ATOM 1679 O O . LEU A 1 208 ? 18.313 13.945 -44.211 1.00 94.00 208 LEU A O 1
ATOM 1683 N N . PHE A 1 209 ? 19.197 12.028 -43.442 1.00 92.00 209 PHE A N 1
ATOM 1684 C CA . PHE A 1 209 ? 20.019 11.805 -44.643 1.00 92.00 209 PHE A CA 1
ATOM 1685 C C . PHE A 1 209 ? 19.152 11.637 -45.901 1.00 92.00 209 PHE A C 1
ATOM 1687 O O . PHE A 1 209 ? 19.463 12.217 -46.937 1.00 92.00 209 PHE A O 1
ATOM 1694 N N . ARG A 1 210 ? 18.037 10.892 -45.827 1.00 90.88 210 ARG A N 1
ATOM 1695 C CA . ARG A 1 210 ? 17.084 10.749 -46.950 1.00 90.88 210 ARG A CA 1
ATOM 1696 C C . ARG A 1 210 ? 16.383 12.069 -47.304 1.00 90.88 210 ARG A C 1
ATOM 1698 O O . ARG A 1 210 ? 16.041 12.263 -48.466 1.00 90.88 210 ARG A O 1
ATOM 1705 N N . ALA A 1 211 ? 16.180 12.958 -46.332 1.00 93.06 211 ALA A N 1
ATOM 1706 C CA . ALA A 1 211 ? 15.586 14.284 -46.519 1.00 93.06 211 ALA A CA 1
ATOM 1707 C C . ALA A 1 211 ? 16.588 15.362 -46.989 1.00 93.06 211 ALA A C 1
ATOM 1709 O O . ALA A 1 211 ? 16.174 16.474 -47.310 1.00 93.06 211 ALA A O 1
ATOM 1710 N N . GLY A 1 212 ? 17.890 15.053 -47.035 1.00 91.00 212 GLY A N 1
ATOM 1711 C CA . GLY A 1 212 ? 18.949 15.981 -47.443 1.00 91.00 212 GLY A CA 1
ATOM 1712 C C . GLY A 1 212 ? 19.489 16.892 -46.331 1.00 91.00 212 GLY A C 1
ATOM 1713 O O . GLY A 1 212 ? 20.401 17.674 -46.593 1.00 91.00 212 GLY A O 1
ATOM 1714 N N . ASP A 1 213 ? 19.009 16.778 -45.087 1.00 92.56 213 ASP A N 1
ATOM 1715 C CA . ASP A 1 213 ? 19.595 17.488 -43.939 1.00 92.56 213 ASP A CA 1
ATOM 1716 C C . ASP A 1 213 ? 20.784 16.703 -43.366 1.00 92.56 213 ASP A C 1
ATOM 1718 O O . ASP A 1 213 ? 20.762 16.157 -42.257 1.00 92.56 213 ASP A O 1
ATOM 1722 N N . ALA A 1 214 ? 21.856 16.647 -44.158 1.00 88.00 214 ALA A N 1
ATOM 1723 C CA . ALA A 1 214 ? 23.093 15.972 -43.787 1.00 88.00 214 ALA A CA 1
ATOM 1724 C C . ALA A 1 214 ? 23.729 16.560 -42.513 1.00 88.00 214 ALA A C 1
ATOM 1726 O O . ALA A 1 214 ? 24.421 15.842 -41.788 1.00 88.00 214 ALA A O 1
ATOM 1727 N N . ARG A 1 215 ? 23.485 17.842 -42.193 1.00 89.06 215 ARG A N 1
ATOM 1728 C CA . ARG A 1 215 ? 24.056 18.498 -41.008 1.00 89.06 215 ARG A CA 1
ATOM 1729 C C . ARG A 1 215 ? 23.408 17.980 -39.728 1.00 89.06 215 ARG A C 1
ATOM 1731 O O . ARG A 1 215 ? 24.129 17.539 -38.832 1.00 89.06 215 ARG A O 1
ATOM 1738 N N . THR A 1 216 ? 22.078 17.985 -39.650 1.00 91.88 216 THR A N 1
ATOM 1739 C CA . THR A 1 216 ? 21.361 17.471 -38.473 1.00 91.88 216 THR A CA 1
ATOM 1740 C C . THR A 1 216 ? 21.528 15.952 -38.355 1.00 91.88 216 THR A C 1
ATOM 1742 O O . THR A 1 216 ? 21.807 15.450 -37.262 1.00 91.88 216 THR A O 1
ATOM 1745 N N . ALA A 1 217 ? 21.496 15.224 -39.480 1.00 91.75 217 ALA A N 1
ATOM 1746 C CA . ALA A 1 217 ? 21.770 13.785 -39.521 1.00 91.75 217 ALA A CA 1
ATOM 1747 C C . ALA A 1 217 ? 23.161 13.427 -38.963 1.00 91.75 217 ALA A C 1
ATOM 1749 O O . ALA A 1 217 ? 23.294 12.493 -38.171 1.00 91.75 217 ALA A O 1
ATOM 1750 N N . SER A 1 218 ? 24.192 14.208 -39.307 1.00 89.81 218 SER A N 1
ATOM 1751 C CA . SER A 1 218 ? 25.551 14.028 -38.775 1.00 89.81 218 SER A CA 1
ATOM 1752 C C . SER A 1 218 ? 25.620 14.282 -37.266 1.00 89.81 218 SER A C 1
ATOM 1754 O O . SER A 1 218 ? 26.297 13.542 -36.553 1.00 89.81 218 SER A O 1
ATOM 1756 N N . THR A 1 219 ? 24.896 15.283 -36.745 1.00 91.94 219 THR A N 1
ATOM 1757 C CA . THR A 1 219 ? 24.861 15.526 -35.292 1.00 91.94 219 THR A CA 1
ATOM 1758 C C . THR A 1 219 ? 24.171 14.404 -34.517 1.00 91.94 219 THR A C 1
ATOM 1760 O O . THR A 1 219 ? 24.687 13.993 -33.479 1.00 91.94 219 THR A O 1
ATOM 1763 N N . LEU A 1 220 ? 23.069 13.845 -35.027 1.00 91.69 220 LEU A N 1
ATOM 1764 C CA . LEU A 1 220 ? 22.412 12.696 -34.392 1.00 91.69 220 LEU A CA 1
ATOM 1765 C C . LEU A 1 220 ? 23.230 11.406 -34.533 1.00 91.69 220 LEU A C 1
ATOM 1767 O O . LEU A 1 220 ? 23.313 10.638 -33.577 1.00 91.69 220 LEU A O 1
ATOM 1771 N N . THR A 1 221 ? 23.929 11.220 -35.656 1.00 91.62 221 THR A N 1
ATOM 1772 C CA . THR A 1 221 ? 24.895 10.123 -35.844 1.00 91.62 221 THR A CA 1
ATOM 1773 C C . THR A 1 221 ? 26.020 10.187 -34.807 1.00 91.62 221 THR A C 1
ATOM 1775 O O . THR A 1 221 ? 26.392 9.159 -34.241 1.00 91.62 221 THR A O 1
ATOM 1778 N N . ALA A 1 222 ? 26.531 11.384 -34.496 1.00 91.06 222 ALA A N 1
ATOM 1779 C CA . ALA A 1 222 ? 27.530 11.568 -33.445 1.00 91.06 222 ALA A CA 1
ATOM 1780 C C . ALA A 1 222 ? 26.975 11.239 -32.045 1.00 91.06 222 ALA A C 1
ATOM 1782 O O . ALA A 1 222 ? 27.644 10.551 -31.278 1.00 91.06 222 ALA A O 1
ATOM 1783 N N . VAL A 1 223 ? 25.744 11.661 -31.723 1.00 92.00 223 VAL A N 1
ATOM 1784 C CA . VAL A 1 223 ? 25.071 11.297 -30.457 1.00 92.00 223 VAL A CA 1
ATOM 1785 C C . VAL A 1 223 ? 24.880 9.780 -30.350 1.00 92.00 223 VAL A C 1
ATOM 1787 O O . VAL A 1 223 ? 25.234 9.187 -29.336 1.00 92.00 223 VAL A O 1
ATOM 1790 N N . TYR A 1 224 ? 24.402 9.129 -31.412 1.00 92.00 224 TYR A N 1
ATOM 1791 C CA . TYR A 1 224 ? 24.256 7.674 -31.477 1.00 92.00 224 TYR A CA 1
ATOM 1792 C C . TYR A 1 224 ? 25.593 6.940 -31.263 1.00 92.00 224 TYR A C 1
ATOM 1794 O O . TYR A 1 224 ? 25.664 6.005 -30.466 1.00 92.00 224 TYR A O 1
ATOM 1802 N N . ALA A 1 225 ? 26.671 7.400 -31.906 1.00 91.12 225 ALA A N 1
ATOM 1803 C CA . ALA A 1 225 ? 28.002 6.812 -31.761 1.00 91.12 225 ALA A CA 1
ATOM 1804 C C . ALA A 1 225 ? 28.612 7.000 -30.356 1.00 91.12 225 ALA A C 1
ATOM 1806 O O . ALA A 1 225 ? 29.381 6.147 -29.910 1.00 91.12 225 ALA A O 1
ATOM 1807 N N . LEU A 1 226 ? 28.263 8.083 -29.649 1.00 92.00 226 LEU A N 1
ATOM 1808 C CA . LEU A 1 226 ? 28.634 8.300 -28.245 1.00 92.00 226 LEU A CA 1
ATOM 1809 C C . LEU A 1 226 ? 27.845 7.389 -27.289 1.00 92.00 226 LEU A C 1
ATOM 1811 O O . LEU A 1 226 ? 28.409 6.884 -26.319 1.00 92.00 226 LEU A O 1
ATOM 1815 N N . GLU A 1 227 ? 26.560 7.155 -27.565 1.00 89.19 227 GLU A N 1
ATOM 1816 C CA . GLU A 1 227 ? 25.674 6.337 -26.723 1.00 89.19 227 GLU A CA 1
ATOM 1817 C C . GLU A 1 227 ? 25.854 4.819 -26.910 1.00 89.19 227 GLU A C 1
ATOM 1819 O O . GLU A 1 227 ? 25.577 4.048 -25.981 1.00 89.19 227 GLU A O 1
ATOM 1824 N N . ALA A 1 228 ? 26.330 4.384 -28.083 1.00 89.12 228 ALA A N 1
ATOM 1825 C CA . ALA A 1 228 ? 26.588 2.983 -28.431 1.00 89.12 228 ALA A CA 1
ATOM 1826 C C . ALA A 1 228 ? 27.920 2.785 -29.190 1.00 89.12 228 ALA A C 1
ATOM 1828 O O . ALA A 1 228 ? 27.921 2.351 -30.346 1.00 89.12 228 ALA A O 1
ATOM 1829 N N . PRO A 1 229 ? 29.076 3.076 -28.564 1.00 84.94 229 PRO A N 1
ATOM 1830 C CA . PRO A 1 229 ? 30.375 2.952 -29.217 1.00 84.94 229 PRO A CA 1
ATOM 1831 C C . PRO A 1 229 ? 30.633 1.511 -29.679 1.00 84.94 229 PRO A C 1
ATOM 1833 O O . PRO A 1 229 ? 30.649 0.578 -28.876 1.00 84.94 229 PRO A O 1
ATOM 1836 N N . GLY A 1 230 ? 30.858 1.343 -30.984 1.00 83.06 230 GLY A N 1
ATOM 1837 C CA . GLY A 1 230 ? 31.092 0.043 -31.619 1.00 83.06 230 GLY A CA 1
ATOM 1838 C C . GLY A 1 230 ? 29.842 -0.672 -32.149 1.00 83.06 230 GLY A C 1
ATOM 1839 O O . GLY A 1 230 ? 29.976 -1.794 -32.636 1.00 83.06 230 GLY A O 1
ATOM 1840 N N . ASP A 1 231 ? 28.651 -0.062 -32.101 1.00 87.00 231 ASP A N 1
ATOM 1841 C CA . ASP A 1 231 ? 27.465 -0.631 -32.755 1.00 87.00 231 ASP A CA 1
ATOM 1842 C C . ASP A 1 231 ? 27.650 -0.689 -34.292 1.00 87.00 231 ASP A C 1
ATOM 1844 O O . ASP A 1 231 ? 28.023 0.321 -34.902 1.00 87.00 231 ASP A O 1
ATOM 1848 N N . PRO A 1 232 ? 27.374 -1.831 -34.959 1.00 84.25 232 PRO A N 1
ATOM 1849 C CA . PRO A 1 232 ? 27.458 -1.951 -36.416 1.00 84.25 232 PRO A CA 1
ATOM 1850 C C . PRO A 1 232 ? 26.641 -0.911 -37.199 1.00 84.25 232 PRO A C 1
ATOM 1852 O O . PRO A 1 232 ? 27.016 -0.572 -38.323 1.00 84.25 232 PRO A O 1
ATOM 1855 N N . GLY A 1 233 ? 25.558 -0.376 -36.621 1.00 84.19 233 GLY A N 1
ATOM 1856 C CA . GLY A 1 233 ? 24.746 0.692 -37.205 1.00 84.19 233 GLY A CA 1
ATOM 1857 C C . GLY A 1 233 ? 25.513 1.996 -37.443 1.00 84.19 233 GLY A C 1
ATOM 1858 O O . GLY A 1 233 ? 25.161 2.743 -38.355 1.00 84.19 233 GLY A O 1
ATOM 1859 N N . ILE A 1 234 ? 26.608 2.242 -36.710 1.00 87.44 234 ILE A N 1
ATOM 1860 C CA . ILE A 1 234 ? 27.487 3.400 -36.940 1.00 87.44 234 ILE A CA 1
ATOM 1861 C C . ILE A 1 234 ? 28.076 3.341 -38.355 1.00 87.44 234 ILE A C 1
ATOM 1863 O O . ILE A 1 234 ? 28.087 4.350 -39.054 1.00 87.44 234 ILE A O 1
ATOM 1867 N N . ASN A 1 235 ? 28.514 2.163 -38.812 1.00 86.94 235 ASN A N 1
ATOM 1868 C CA . ASN A 1 235 ? 29.123 2.008 -40.136 1.00 86.94 235 ASN A CA 1
ATOM 1869 C C . ASN A 1 235 ? 28.128 2.317 -41.265 1.00 86.94 235 ASN A C 1
ATOM 1871 O O . ASN A 1 235 ? 28.511 2.903 -42.277 1.00 86.94 235 ASN A O 1
ATOM 1875 N N . GLU A 1 236 ? 26.846 1.976 -41.086 1.00 87.50 236 GLU A N 1
ATOM 1876 C CA . GLU A 1 236 ? 25.801 2.348 -42.044 1.00 87.50 236 GLU A CA 1
ATOM 1877 C C . GLU A 1 236 ? 25.614 3.871 -42.089 1.00 87.50 236 GLU A C 1
ATOM 1879 O O . GLU A 1 236 ? 25.632 4.452 -43.175 1.00 87.50 236 GLU A O 1
ATOM 1884 N N . LEU A 1 237 ? 25.493 4.532 -40.933 1.00 87.56 237 LEU A N 1
ATOM 1885 C CA . LEU A 1 237 ? 25.321 5.987 -40.860 1.00 87.56 237 LEU A CA 1
ATOM 1886 C C . LEU A 1 237 ? 26.529 6.741 -41.442 1.00 87.56 237 LEU A C 1
ATOM 1888 O O . LEU A 1 237 ? 26.354 7.626 -42.278 1.00 87.56 237 LEU A O 1
ATOM 1892 N N . LEU A 1 238 ? 27.753 6.336 -41.089 1.00 85.69 238 LEU A N 1
ATOM 1893 C CA . LEU A 1 238 ? 28.983 6.911 -41.645 1.00 85.69 238 LEU A CA 1
ATOM 1894 C C . LEU A 1 238 ? 29.067 6.730 -43.166 1.00 85.69 238 LEU A C 1
ATOM 1896 O O . LEU A 1 238 ? 29.469 7.660 -43.862 1.00 85.69 238 LEU A O 1
ATOM 1900 N N . SER A 1 239 ? 28.621 5.586 -43.702 1.00 85.19 239 SER A N 1
ATOM 1901 C CA . SER A 1 239 ? 28.579 5.375 -45.156 1.00 85.19 239 SER A CA 1
ATOM 1902 C C . SER A 1 239 ? 27.653 6.359 -45.879 1.00 85.19 239 SER A C 1
ATOM 1904 O O . SER A 1 239 ? 27.889 6.659 -47.043 1.00 85.19 239 SER A O 1
ATOM 1906 N N . ARG A 1 240 ? 26.622 6.901 -45.210 1.00 81.19 240 ARG A N 1
ATOM 1907 C CA . ARG A 1 240 ? 25.739 7.933 -45.781 1.00 81.19 240 ARG A CA 1
ATOM 1908 C C . ARG A 1 240 ? 26.371 9.320 -45.754 1.00 81.19 240 ARG A C 1
ATOM 1910 O O . ARG A 1 240 ? 26.101 10.103 -46.658 1.00 81.19 240 ARG A O 1
ATOM 1917 N N . MET A 1 241 ? 27.237 9.604 -44.780 1.00 77.44 241 MET A N 1
ATOM 1918 C CA . MET A 1 241 ? 27.942 10.888 -44.673 1.00 77.44 241 MET A CA 1
ATOM 1919 C C . MET A 1 241 ? 28.956 11.114 -45.801 1.00 77.44 241 MET A C 1
ATOM 1921 O O . MET A 1 241 ? 29.236 12.257 -46.129 1.00 77.44 241 MET A O 1
ATOM 1925 N N . THR A 1 242 ? 29.494 10.054 -46.414 1.00 65.88 242 THR A N 1
ATOM 1926 C CA . THR A 1 242 ? 30.502 10.158 -47.488 1.00 65.88 242 THR A CA 1
ATOM 1927 C C . THR A 1 242 ? 29.933 10.392 -48.894 1.00 65.88 242 THR A C 1
ATOM 1929 O O . THR A 1 242 ? 30.708 10.465 -49.844 1.00 65.88 242 THR A O 1
ATOM 1932 N N . PHE A 1 243 ? 28.606 10.473 -49.053 1.00 56.81 243 PHE A N 1
ATOM 1933 C CA . PHE A 1 243 ? 27.933 10.696 -50.347 1.00 56.81 243 PHE A CA 1
ATOM 1934 C C . PHE A 1 243 ? 27.252 12.075 -50.472 1.00 56.81 243 PHE A C 1
ATOM 1936 O O . PHE A 1 243 ? 26.500 12.286 -51.426 1.00 56.81 243 PHE A O 1
ATOM 1943 N N . PHE A 1 244 ? 27.513 12.993 -49.535 1.00 49.25 244 PHE A N 1
ATOM 1944 C CA . PHE A 1 244 ? 27.070 14.393 -49.549 1.00 49.25 244 PHE A CA 1
ATOM 1945 C C . PHE A 1 244 ? 28.275 15.339 -49.469 1.00 49.25 244 PHE A C 1
ATOM 1947 O O . PHE A 1 244 ? 28.173 16.436 -50.060 1.00 49.25 244 PHE A O 1
#

Radius of gyration: 47.44 Å; chains: 1; bounding box: 79×31×182 Å

pLDDT: mean 81.68, std 19.19, range [30.5, 96.0]

Secondary structure (DSSP, 8-state):
---------------STTSHHHHHHSSTTSSSS--S-PPPP-THHHHHHHHHHHHHHTT-HHHHHHHHHHHHHH-TT-HHHHHHHHHHHHHHHHHHHHHHHHTT-HHHHHHHHHHHHHHH---HHHHHHHHHHHHHHHHHHHHHHHHH---HHHHHHHHHHHHHHHHHS---HHHHHHHHHHHHHHHHHHHHHHHHHHHHHHHHHHHHHHHT-HHHHHHHHHHHHHHSTT-THHHHHHHHHTT-

Sequence (244 aa):
MSRMKNVFFTGCTAGEGRRLAALLLLFFFLVSCSDRKVPPPPRAQPELLLEIYDLSRRHDYKAALSKVQKMRVLEPTNTFLAELEGNVRFNLLTVEVNRYLQNGNFDAALNSIQRYETLYGSSSATTEVKNRLFVLTELDSLIGRARNTVRSDELEKILVRLEVLSKEINFSPKILNFLQDQLSKVKNLRKVERDRMLFGLREDSLALFRAGDARTASTLTAVYALEAPGDPGINELLSRMTFF

Foldseek 3Di:
DDDDDDDDDDDDDDDDDPDPVVVVVVVVVVPPPDPPPPPPDPPVVVVLVVVLVVCVVVLVLVVSLVSLVVVCVVVVPDVVSVVSNVVSVVSVLVVQLVVCVVVLNLVSSLVSLVVVCVVPNDDPVSVVVNVVSVLSVLLVVLLVCLVPDLALVVNVVSLVVVVVSCVVDVDDPVVVVSSVVSVVVSVVSVVVVLVVVLVVLLVVLVVCLVVVVLVVSVVSLVVSCVSDPPPPSNVVSVVSNVVD